Protein AF-A0A927PKA2-F1 (afdb_monomer)

Secondary structure (DSSP, 8-state):
--HHHHHHHHHHHHHHTT-------EEEEEEEEEPPPEEEE--TT-SSSSEEE--TTTHHHHTTTSPPPHHHHSTT-EEEEETTEEEEE---TT-PPEEEEEEEETTEEEEEETTEEEEEEEEETTEEEEEEEEEEEE-TT-SS-EEEEE---SS--HHHHHHTSTTSSGGG--TT-EEEEEEEEEEE-

Solvent-accessible surface area (backbone atoms only — not comparable to full-atom values): 10523 Å² total; per-residue (Å²): 127,68,75,65,57,56,53,54,54,54,55,54,51,58,63,62,72,64,68,68,84,77,75,41,53,71,18,30,51,74,53,72,49,70,52,78,71,47,39,27,34,19,55,91,90,47,95,59,24,41,41,80,52,89,50,89,91,47,53,80,63,53,58,73,70,57,77,81,53,72,58,74,75,26,54,69,20,32,38,33,47,55,90,57,25,38,35,43,31,45,78,40,101,88,55,78,64,48,75,36,46,38,53,77,58,96,54,26,34,28,36,46,55,97,92,38,82,34,51,41,29,41,44,54,78,66,35,35,35,38,42,45,34,38,38,38,36,28,54,57,91,57,93,58,72,51,70,45,77,51,83,36,61,90,83,78,47,72,53,59,52,20,50,73,42,97,50,46,35,34,70,64,36,46,66,65,21,38,41,36,37,36,43,36,39,39,34,28,69

Structure (mmCIF, N/CA/C/O backbone):
data_AF-A0A927PKA2-F1
#
_entry.id   AF-A0A927PKA2-F1
#
loop_
_atom_site.group_PDB
_atom_site.id
_atom_site.type_symbol
_atom_site.label_atom_id
_atom_site.label_alt_id
_atom_site.label_comp_id
_atom_site.label_asym_id
_atom_site.label_entity_id
_atom_site.label_seq_id
_atom_site.pdbx_PDB_ins_code
_atom_site.Cartn_x
_atom_site.Cartn_y
_atom_site.Cartn_z
_atom_site.occupancy
_atom_site.B_iso_or_equiv
_atom_site.auth_seq_id
_atom_site.auth_comp_id
_atom_site.auth_asym_id
_atom_site.auth_atom_id
_atom_site.pdbx_PDB_model_num
ATOM 1 N N . MET A 1 1 ? 58.539 -2.503 -36.057 1.00 49.09 1 MET A N 1
ATOM 2 C CA . MET A 1 1 ? 57.672 -1.826 -35.059 1.00 49.09 1 MET A CA 1
ATOM 3 C C . MET A 1 1 ? 56.269 -1.449 -35.567 1.00 49.09 1 MET A C 1
ATOM 5 O O . MET A 1 1 ? 55.493 -0.918 -34.784 1.00 49.09 1 MET A O 1
ATOM 9 N N . LEU A 1 2 ? 55.890 -1.742 -36.823 1.00 45.59 2 LEU A N 1
ATOM 10 C CA . LEU A 1 2 ? 54.547 -1.420 -37.347 1.00 45.59 2 LEU A CA 1
ATOM 11 C C . LEU A 1 2 ? 53.484 -2.490 -37.010 1.00 45.59 2 LEU A C 1
ATOM 13 O O . LEU A 1 2 ? 52.324 -2.166 -36.790 1.00 45.59 2 LEU A O 1
ATOM 17 N N . LYS A 1 3 ? 53.890 -3.762 -36.877 1.00 45.09 3 LYS A N 1
ATOM 18 C CA . LYS A 1 3 ? 52.981 -4.900 -36.630 1.00 45.09 3 LYS A CA 1
ATOM 19 C C . LYS A 1 3 ? 52.346 -4.915 -35.229 1.00 45.09 3 LYS A C 1
ATOM 21 O O . LYS A 1 3 ? 51.245 -5.417 -35.077 1.00 45.09 3 LYS A O 1
ATOM 26 N N . HIS A 1 4 ? 53.004 -4.343 -34.216 1.00 46.31 4 HIS A N 1
ATOM 27 C CA . HIS A 1 4 ? 52.466 -4.284 -32.845 1.00 46.31 4 HIS A CA 1
ATOM 28 C C . HIS A 1 4 ? 51.453 -3.144 -32.647 1.00 46.31 4 HIS A C 1
ATOM 30 O O . HIS A 1 4 ? 50.621 -3.216 -31.752 1.00 46.31 4 HIS A O 1
ATOM 36 N N . LYS A 1 5 ? 51.475 -2.111 -33.506 1.00 48.09 5 LYS A N 1
ATOM 37 C CA . LYS A 1 5 ? 50.526 -0.988 -33.430 1.00 48.09 5 LYS A CA 1
ATOM 38 C C . LYS A 1 5 ? 49.137 -1.354 -33.965 1.00 48.09 5 LYS A C 1
ATOM 40 O O . LYS A 1 5 ? 48.143 -0.861 -33.450 1.00 48.09 5 LYS A O 1
ATOM 45 N N . ILE A 1 6 ? 49.071 -2.260 -34.944 1.00 55.94 6 ILE A N 1
ATOM 46 C CA . ILE A 1 6 ? 47.806 -2.756 -35.512 1.00 55.94 6 ILE A CA 1
ATOM 47 C C . ILE A 1 6 ? 47.067 -3.653 -34.505 1.00 55.94 6 ILE A C 1
ATOM 49 O O . ILE A 1 6 ? 45.846 -3.596 -34.413 1.00 55.94 6 ILE A O 1
ATOM 53 N N . PHE A 1 7 ? 47.803 -4.423 -33.695 1.00 50.09 7 PHE A N 1
ATOM 54 C CA . PHE A 1 7 ? 47.210 -5.328 -32.705 1.00 50.09 7 PHE A CA 1
ATOM 55 C C . PHE A 1 7 ? 46.538 -4.577 -31.543 1.00 50.09 7 PHE A C 1
ATOM 57 O O . PHE A 1 7 ? 45.455 -4.953 -31.109 1.00 50.09 7 PHE A O 1
ATOM 64 N N . ILE A 1 8 ? 47.134 -3.467 -31.090 1.00 55.66 8 ILE A N 1
ATOM 65 C CA . ILE A 1 8 ? 46.552 -2.615 -30.038 1.00 55.66 8 ILE A CA 1
ATOM 66 C C . ILE A 1 8 ? 45.288 -1.907 -30.546 1.00 55.66 8 ILE A C 1
ATOM 68 O O . ILE A 1 8 ? 44.310 -1.801 -29.814 1.00 55.66 8 ILE A O 1
ATOM 72 N N . PHE A 1 9 ? 45.268 -1.481 -31.813 1.00 52.50 9 PHE A N 1
ATOM 73 C CA . PHE A 1 9 ? 44.095 -0.828 -32.397 1.00 52.50 9 PHE A CA 1
ATOM 74 C C . PHE A 1 9 ? 42.893 -1.781 -32.508 1.00 52.50 9 PHE A C 1
ATOM 76 O O . PHE A 1 9 ? 41.766 -1.380 -32.236 1.00 52.50 9 PHE A O 1
ATOM 83 N N . PHE A 1 10 ? 43.134 -3.059 -32.824 1.00 52.72 10 PHE A N 1
ATOM 84 C CA . PHE A 1 10 ? 42.078 -4.076 -32.876 1.00 52.72 10 PHE A CA 1
ATOM 85 C C . PHE A 1 10 ? 41.539 -4.433 -31.480 1.00 52.72 10 PHE A C 1
ATOM 87 O O . PHE A 1 10 ? 40.341 -4.637 -31.320 1.00 52.72 10 PHE A O 1
ATOM 94 N N . PHE A 1 11 ? 42.395 -4.439 -30.451 1.00 53.19 11 PHE A N 1
ATOM 95 C CA . PHE A 1 11 ? 41.980 -4.726 -29.072 1.00 53.19 11 PHE A CA 1
ATOM 96 C C . PHE A 1 11 ? 41.142 -3.591 -28.455 1.00 53.19 11 PHE A C 1
ATOM 98 O O . PHE A 1 11 ? 40.199 -3.850 -27.714 1.00 53.19 11 PHE A O 1
ATOM 105 N N . VAL A 1 12 ? 41.435 -2.332 -28.808 1.00 54.56 12 VAL A N 1
ATOM 106 C CA . VAL A 1 12 ? 40.638 -1.165 -28.382 1.00 54.56 12 VAL A CA 1
ATOM 107 C C . VAL A 1 12 ? 39.290 -1.103 -29.113 1.00 54.56 12 VAL A C 1
ATOM 109 O O . VAL A 1 12 ? 38.289 -0.738 -28.505 1.00 54.56 12 VAL A O 1
ATOM 112 N N . LEU A 1 13 ? 39.231 -1.519 -30.384 1.00 49.88 13 LEU A N 1
ATOM 113 C CA . LEU 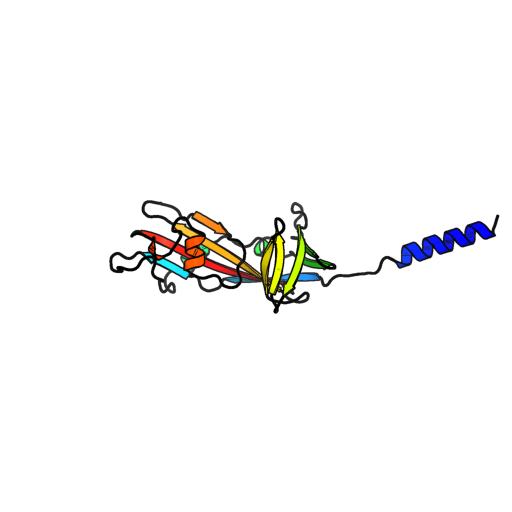A 1 13 ? 37.973 -1.597 -31.137 1.00 49.88 13 LEU A CA 1
ATOM 114 C C . LEU A 1 13 ? 37.020 -2.660 -30.576 1.00 49.88 13 LEU A C 1
ATOM 116 O O . LEU A 1 13 ? 35.834 -2.380 -30.447 1.00 49.88 13 LEU A O 1
ATOM 120 N N . VAL A 1 14 ? 37.534 -3.826 -30.166 1.00 53.09 14 VAL A N 1
ATOM 121 C CA . VAL A 1 14 ? 36.716 -4.888 -29.548 1.00 53.09 14 VAL A CA 1
ATOM 122 C C . VAL A 1 14 ? 36.185 -4.474 -28.166 1.00 53.09 14 VAL A C 1
ATOM 124 O O . VAL A 1 14 ? 35.052 -4.813 -27.832 1.00 53.09 14 VAL A O 1
ATOM 127 N N . LEU A 1 15 ? 36.949 -3.688 -27.393 1.00 46.62 15 LEU A N 1
ATOM 128 C CA . LEU A 1 15 ? 36.507 -3.143 -26.099 1.00 46.62 15 LEU A CA 1
ATOM 129 C C . LEU A 1 15 ? 35.426 -2.053 -26.228 1.00 46.62 15 LEU A C 1
ATOM 131 O O . LEU A 1 15 ? 34.643 -1.879 -25.300 1.00 46.62 15 LEU A O 1
ATOM 135 N N . LEU A 1 16 ? 35.349 -1.345 -27.361 1.00 45.00 16 LEU A N 1
ATOM 136 C CA . LEU A 1 16 ? 34.321 -0.322 -27.612 1.00 45.00 16 LEU A CA 1
ATOM 137 C C . LEU A 1 16 ? 33.031 -0.891 -28.222 1.00 45.00 16 LEU A C 1
ATOM 139 O O . LEU A 1 16 ? 31.977 -0.282 -28.087 1.00 45.00 16 LEU A O 1
ATOM 143 N N . SER A 1 17 ? 33.085 -2.067 -28.852 1.00 38.81 17 SER A N 1
ATOM 144 C CA . SER A 1 17 ? 31.902 -2.770 -29.376 1.00 38.81 17 SER A CA 1
ATOM 145 C C . SER A 1 17 ? 31.183 -3.653 -28.343 1.00 38.81 17 SER A C 1
ATOM 147 O O . SER A 1 17 ? 30.264 -4.379 -28.705 1.00 38.81 17 SER A O 1
ATOM 149 N N . SER A 1 18 ? 31.587 -3.595 -27.068 1.00 36.59 18 SER A N 1
ATOM 150 C CA . SER A 1 18 ? 30.908 -4.258 -25.942 1.00 36.59 18 SER A CA 1
ATOM 151 C C . SER A 1 18 ? 30.149 -3.277 -25.032 1.00 36.59 18 SER A C 1
ATOM 153 O O . SER A 1 18 ? 29.685 -3.678 -23.967 1.00 36.59 18 SER A O 1
ATOM 155 N N . CYS A 1 19 ? 29.976 -2.014 -25.438 1.00 43.16 19 CYS A N 1
ATOM 156 C CA . CYS A 1 19 ? 28.823 -1.239 -24.978 1.00 43.16 19 CYS A CA 1
ATOM 157 C C . CYS A 1 19 ? 27.613 -1.714 -25.786 1.00 43.16 19 CYS A C 1
ATOM 159 O O . CYS A 1 19 ? 27.215 -1.073 -26.756 1.00 43.16 19 CYS A O 1
ATOM 161 N N . GLY A 1 20 ? 27.097 -2.895 -25.446 1.00 35.16 20 GLY A N 1
ATOM 162 C CA . GLY A 1 20 ? 25.723 -3.214 -25.795 1.00 35.16 20 GLY A CA 1
ATOM 163 C C . GLY A 1 20 ? 24.845 -2.213 -25.059 1.00 35.16 20 GLY A C 1
ATOM 164 O O . GLY A 1 20 ? 24.930 -2.122 -23.835 1.00 35.16 20 GLY A O 1
ATOM 165 N N . ASP A 1 21 ? 24.070 -1.432 -25.807 1.00 40.72 21 ASP A N 1
ATOM 166 C CA . ASP A 1 21 ? 22.867 -0.776 -25.299 1.00 40.72 21 ASP A CA 1
ATOM 167 C C . ASP A 1 21 ? 21.910 -1.882 -24.845 1.00 40.72 21 ASP A C 1
ATOM 169 O O . ASP A 1 21 ? 20.969 -2.253 -25.544 1.00 40.72 21 ASP A O 1
ATOM 173 N N . ASP A 1 22 ? 22.158 -2.437 -23.664 1.00 43.31 22 ASP A N 1
ATOM 174 C CA . ASP A 1 22 ? 21.109 -3.076 -22.888 1.00 43.31 22 ASP A CA 1
ATOM 175 C C . ASP A 1 22 ? 20.312 -1.931 -22.250 1.00 43.31 22 ASP A C 1
ATOM 177 O O . ASP A 1 22 ? 20.372 -1.687 -21.042 1.00 43.31 22 ASP A O 1
ATOM 181 N N . GLU A 1 23 ? 19.609 -1.157 -23.088 1.00 51.72 23 GLU A N 1
ATOM 182 C CA . GLU A 1 23 ? 18.532 -0.280 -22.635 1.00 51.72 23 GLU A CA 1
ATOM 183 C C . GLU A 1 23 ? 17.451 -1.198 -22.055 1.00 51.72 23 GLU A C 1
ATOM 185 O O . GLU A 1 23 ? 16.525 -1.621 -22.744 1.00 51.72 23 GLU A O 1
ATOM 190 N N . GLY A 1 24 ? 17.618 -1.591 -20.790 1.00 59.41 24 GLY A N 1
ATOM 191 C CA . GLY A 1 24 ? 16.582 -2.295 -20.050 1.00 59.41 24 GLY A CA 1
ATOM 192 C C . GLY A 1 24 ? 15.294 -1.484 -20.130 1.00 59.41 24 GLY A C 1
ATOM 193 O O . GLY A 1 24 ? 15.343 -0.257 -20.029 1.00 59.41 24 GLY A O 1
ATOM 194 N N . ASP A 1 25 ? 14.159 -2.157 -20.328 1.00 75.75 25 ASP A N 1
ATOM 195 C CA . ASP A 1 25 ? 12.856 -1.505 -20.472 1.00 75.75 25 ASP A CA 1
ATOM 196 C C . ASP A 1 25 ? 12.657 -0.484 -19.328 1.00 75.75 25 ASP A 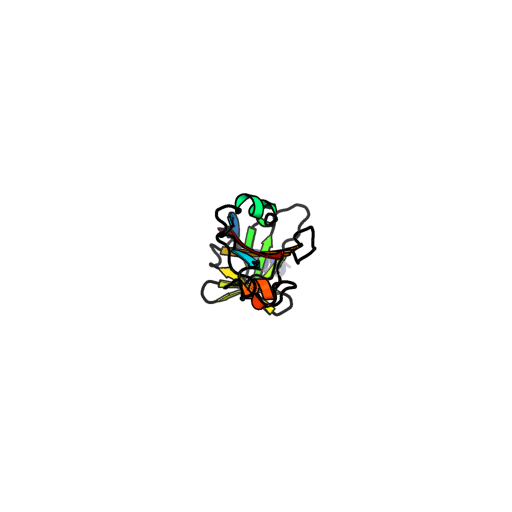C 1
ATOM 198 O O . ASP A 1 25 ? 12.598 -0.846 -18.147 1.00 75.75 25 ASP A O 1
ATOM 202 N N . ILE A 1 26 ? 12.628 0.813 -19.676 1.00 90.81 26 ILE A N 1
ATOM 203 C CA . ILE A 1 26 ? 12.425 1.916 -18.727 1.00 90.81 26 ILE A CA 1
ATOM 204 C C . ILE A 1 26 ? 10.941 2.260 -18.705 1.00 90.81 26 ILE A C 1
ATOM 206 O O . ILE A 1 26 ? 10.430 2.901 -19.628 1.00 90.81 26 ILE A O 1
ATOM 210 N N . ILE A 1 27 ? 10.272 1.914 -17.612 1.00 94.06 27 ILE A N 1
ATOM 211 C CA . ILE A 1 27 ? 8.882 2.300 -17.361 1.00 94.06 27 ILE A CA 1
ATOM 212 C C . ILE A 1 27 ? 8.839 3.522 -16.444 1.00 94.06 27 ILE A C 1
ATOM 214 O O . ILE A 1 27 ? 9.682 3.698 -15.558 1.00 94.06 27 ILE A O 1
ATOM 218 N N . ARG A 1 28 ? 7.865 4.405 -16.656 1.00 93.81 28 ARG A N 1
ATOM 219 C CA . ARG A 1 28 ? 7.745 5.679 -15.934 1.00 93.81 28 ARG A CA 1
ATOM 220 C C . ARG A 1 28 ? 6.466 5.717 -15.128 1.00 93.81 28 ARG A C 1
ATOM 222 O O . ARG A 1 28 ? 5.449 5.152 -15.531 1.00 93.81 28 ARG A O 1
ATOM 229 N N . TYR A 1 29 ? 6.509 6.417 -13.999 1.00 93.81 29 TYR A N 1
ATOM 230 C CA . TYR A 1 29 ? 5.309 6.690 -13.226 1.00 93.81 29 TYR A CA 1
ATOM 231 C C . TYR A 1 29 ? 4.241 7.336 -14.118 1.00 93.81 29 TYR A C 1
ATOM 233 O O . TYR A 1 29 ? 4.494 8.323 -14.808 1.00 93.81 29 TYR A O 1
ATOM 241 N N . SER A 1 30 ? 3.035 6.770 -14.103 1.00 93.88 30 SER A N 1
ATOM 242 C CA . SER A 1 30 ? 1.913 7.272 -14.892 1.00 93.88 30 SER A CA 1
ATOM 243 C C . SER A 1 30 ? 0.811 7.850 -14.018 1.00 93.88 30 SER A C 1
ATOM 245 O O . SER A 1 30 ? 0.291 8.917 -14.337 1.00 93.88 30 SER A O 1
ATOM 247 N N . ALA A 1 31 ? 0.374 7.121 -12.993 1.00 93.12 31 ALA A N 1
ATOM 248 C CA . ALA A 1 31 ? -0.737 7.527 -12.140 1.00 93.12 31 ALA A CA 1
ATOM 249 C C . ALA A 1 31 ? -0.785 6.685 -10.866 1.00 93.12 31 ALA A C 1
ATOM 251 O O . ALA A 1 31 ? -0.302 5.553 -10.843 1.00 93.12 31 ALA A O 1
ATOM 252 N N . SER A 1 32 ? -1.456 7.209 -9.844 1.00 92.38 32 SER A N 1
ATOM 253 C CA . SER A 1 32 ? -1.810 6.460 -8.644 1.00 92.38 32 SER A CA 1
ATOM 254 C C . SER A 1 32 ? -3.317 6.460 -8.432 1.00 92.38 32 SER A C 1
ATOM 256 O O . SER A 1 32 ? -4.009 7.440 -8.713 1.00 92.38 32 SER A O 1
ATOM 258 N N . THR A 1 33 ? -3.827 5.348 -7.919 1.00 90.69 33 THR A N 1
ATOM 259 C CA . THR A 1 33 ? -5.215 5.212 -7.472 1.00 90.69 33 THR A CA 1
ATOM 260 C C . THR A 1 33 ? -5.233 4.637 -6.065 1.00 90.69 33 THR A C 1
ATOM 262 O O . THR A 1 33 ? -4.361 3.856 -5.693 1.00 90.69 33 THR A O 1
ATOM 265 N N . ILE A 1 34 ? -6.212 5.042 -5.262 1.00 88.50 34 ILE A N 1
ATOM 266 C CA . ILE A 1 34 ? -6.426 4.485 -3.925 1.00 88.50 34 ILE A CA 1
ATOM 267 C C . ILE A 1 34 ? -7.665 3.600 -4.019 1.00 88.50 34 ILE A C 1
ATOM 269 O O . ILE A 1 34 ? -8.728 4.081 -4.428 1.00 88.50 34 ILE A O 1
ATOM 273 N N . GLU A 1 35 ? -7.508 2.319 -3.687 1.00 88.50 35 GLU A N 1
ATOM 274 C CA . GLU A 1 35 ? -8.630 1.387 -3.540 1.00 88.50 35 GLU A CA 1
ATOM 275 C C . GLU A 1 35 ? -9.599 1.898 -2.458 1.00 88.50 35 GLU A C 1
ATOM 277 O O . GLU A 1 35 ? -9.197 2.705 -1.614 1.00 88.50 35 GLU A O 1
ATOM 282 N N . PRO A 1 36 ? -10.876 1.468 -2.456 1.00 87.19 36 PRO A N 1
ATOM 283 C CA . PRO A 1 36 ? -11.777 1.765 -1.349 1.00 87.19 36 PRO A CA 1
ATOM 284 C C . PRO A 1 36 ? -11.106 1.457 -0.011 1.00 87.19 36 PRO A C 1
ATOM 286 O O . PRO A 1 36 ? -10.368 0.474 0.117 1.00 87.19 36 PRO A O 1
ATOM 289 N N . PHE A 1 37 ? -11.325 2.336 0.958 1.00 88.38 37 PHE A N 1
ATOM 290 C CA . PHE A 1 37 ? -10.772 2.125 2.277 1.00 88.38 37 PHE A CA 1
ATOM 291 C C . PHE A 1 37 ? -11.495 0.925 2.909 1.00 88.38 37 PHE A C 1
ATOM 293 O O . PHE A 1 37 ? -12.489 0.384 2.408 1.00 88.38 37 PHE A O 1
ATOM 300 N N . LYS A 1 38 ? -10.925 0.435 3.999 1.00 91.19 38 LYS A N 1
ATOM 301 C CA . LYS A 1 38 ? -11.559 -0.563 4.843 1.00 91.19 38 LYS A CA 1
ATOM 302 C C . LYS A 1 38 ? -11.442 -0.086 6.268 1.00 91.19 38 LYS A C 1
ATOM 304 O O . LYS A 1 38 ? -10.334 0.095 6.775 1.00 91.19 38 LYS A O 1
ATOM 309 N N . VAL A 1 39 ? -12.588 0.159 6.890 1.00 91.81 39 VAL A N 1
ATOM 310 C CA . VAL A 1 39 ? -12.687 0.702 8.242 1.00 91.81 39 VAL A CA 1
ATOM 311 C C . VAL A 1 39 ? -13.276 -0.362 9.144 1.00 91.81 39 VAL A C 1
ATOM 313 O O . VAL A 1 39 ? -14.370 -0.841 8.882 1.00 91.81 39 VAL A O 1
ATOM 316 N N . TYR A 1 40 ? -12.579 -0.687 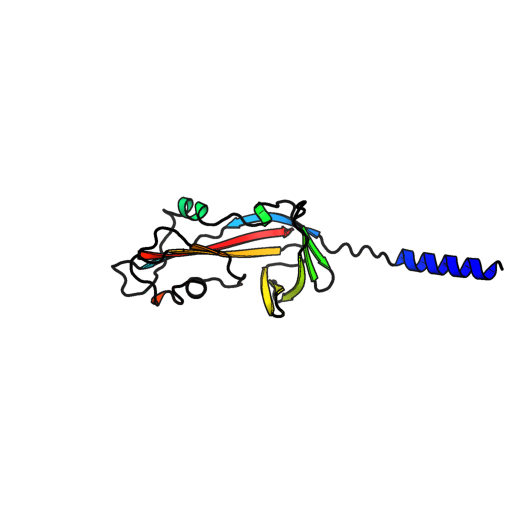10.224 1.00 92.88 40 TYR A N 1
ATOM 317 C CA . TYR A 1 40 ? -13.068 -1.553 11.285 1.00 92.88 40 TYR A CA 1
ATOM 318 C C . TYR A 1 40 ? -13.166 -0.747 12.571 1.00 92.88 40 TYR A C 1
ATOM 320 O O . TYR A 1 40 ? -12.233 -0.029 12.943 1.00 92.88 40 TYR A O 1
ATOM 328 N N . VAL A 1 41 ? -14.291 -0.876 13.263 1.00 92.00 41 VAL A N 1
ATOM 329 C CA . VAL A 1 41 ? -14.482 -0.305 14.599 1.00 92.00 41 VAL A CA 1
ATOM 330 C C . VAL A 1 41 ? -15.088 -1.351 15.511 1.00 92.00 41 VAL A C 1
ATOM 332 O O . VAL A 1 41 ? -15.794 -2.253 15.058 1.00 92.00 41 VAL A O 1
ATOM 335 N N . LYS A 1 42 ? -14.878 -1.196 16.813 1.00 87.00 42 LYS A N 1
ATOM 336 C CA . LYS A 1 42 ? -15.677 -1.911 17.801 1.00 87.00 42 LYS A CA 1
ATOM 337 C C . LYS A 1 42 ? -16.829 -1.016 18.258 1.00 87.00 42 LYS A C 1
ATOM 339 O O . LYS A 1 42 ? -16.603 -0.020 18.943 1.00 87.00 42 LYS A O 1
ATOM 344 N N . SER A 1 43 ? -18.054 -1.386 17.882 1.00 71.38 43 SER A N 1
ATOM 345 C CA . SER A 1 43 ? -19.286 -0.789 18.422 1.00 71.38 43 SER A CA 1
ATOM 346 C C . SER A 1 43 ? -19.656 -1.422 19.771 1.00 71.38 43 SER A C 1
ATOM 348 O O . SER A 1 43 ? -19.292 -2.575 20.040 1.00 71.38 43 SER A O 1
ATOM 350 N N . THR A 1 44 ? -20.404 -0.686 20.595 1.00 69.69 44 THR A N 1
ATOM 351 C CA . THR A 1 44 ? -21.042 -1.177 21.829 1.00 69.69 44 THR A CA 1
ATOM 352 C C . THR A 1 44 ? -21.974 -2.357 21.570 1.00 69.69 44 THR A C 1
ATOM 354 O O . THR A 1 44 ? -22.089 -3.243 22.409 1.00 69.69 44 THR A O 1
ATOM 357 N N . ASP A 1 45 ? -22.584 -2.401 20.384 1.00 69.00 45 ASP A N 1
ATOM 358 C CA . ASP A 1 45 ? -23.695 -3.313 20.083 1.00 69.00 45 ASP A CA 1
ATOM 359 C C . ASP A 1 45 ? -23.241 -4.629 19.424 1.00 69.00 45 ASP A C 1
ATOM 361 O O . ASP A 1 45 ? -24.053 -5.507 19.140 1.00 69.00 45 ASP A O 1
ATOM 365 N N . SER A 1 46 ? -21.941 -4.773 19.153 1.00 65.19 46 SER A N 1
ATOM 366 C CA . SER A 1 46 ? -21.361 -5.984 18.567 1.00 65.19 46 SER A CA 1
ATOM 367 C C . SER A 1 46 ? -20.707 -6.826 19.654 1.00 65.19 46 SER A C 1
ATOM 369 O O . SER A 1 46 ? -19.807 -6.342 20.325 1.00 65.19 46 SER A O 1
ATOM 371 N N . GLU A 1 47 ? -21.067 -8.097 19.813 1.00 69.12 47 GLU A N 1
ATOM 372 C CA . GLU A 1 47 ? -20.291 -9.019 20.666 1.00 69.12 47 GLU A CA 1
ATOM 373 C C . GLU A 1 47 ? -18.980 -9.472 19.997 1.00 69.12 47 GLU A C 1
ATOM 375 O O . GLU A 1 47 ? -18.064 -9.960 20.656 1.00 69.12 47 GLU A O 1
ATOM 380 N N . GLN A 1 48 ? -18.871 -9.280 18.682 1.00 70.94 48 GLN A N 1
ATOM 381 C CA . GLN A 1 48 ? -17.671 -9.547 17.893 1.00 70.94 48 GLN A CA 1
ATOM 382 C C . GLN A 1 48 ? -16.721 -8.341 17.973 1.00 70.94 48 GLN A C 1
ATOM 384 O O . GLN A 1 48 ? -17.177 -7.234 18.269 1.00 70.94 48 GLN A O 1
ATOM 389 N N . GLY A 1 49 ? -15.418 -8.558 17.745 1.00 83.19 49 GLY A N 1
ATOM 390 C CA . GLY A 1 49 ? -14.375 -7.521 17.780 1.00 83.19 49 GLY A CA 1
ATOM 391 C C . GLY A 1 49 ? -14.552 -6.412 16.732 1.00 83.19 49 GLY A C 1
ATOM 392 O O . GLY A 1 49 ? -15.633 -5.862 16.561 1.00 83.19 49 GLY A O 1
ATOM 393 N N . GLY A 1 50 ? -13.490 -6.030 16.030 1.00 89.19 50 GLY A N 1
ATOM 394 C CA . GLY A 1 50 ? -13.573 -5.047 14.952 1.00 89.19 50 GLY A CA 1
ATOM 395 C C . GLY A 1 50 ? -14.518 -5.5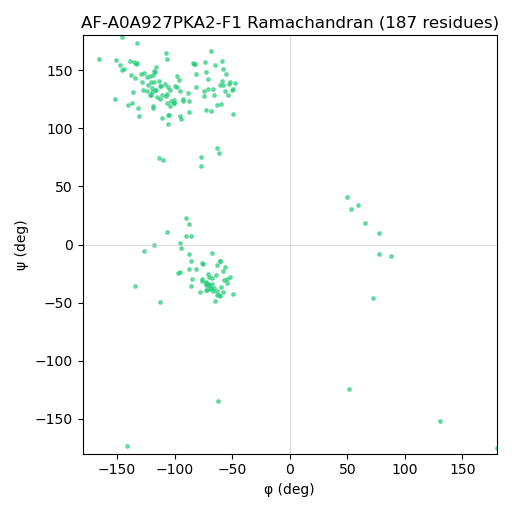06 13.840 1.00 89.19 50 GLY A C 1
ATOM 396 O O . GLY A 1 50 ? -14.280 -6.541 13.221 1.00 89.19 50 GLY A O 1
ATOM 397 N N . VAL A 1 51 ? -15.563 -4.724 13.564 1.00 90.31 51 VAL A N 1
ATOM 398 C CA . VAL A 1 51 ? -16.530 -4.969 12.482 1.00 90.31 51 VAL A CA 1
ATOM 399 C C . VAL A 1 51 ? -16.316 -3.947 11.372 1.00 90.31 51 VAL A C 1
ATOM 401 O O . VAL A 1 51 ? -16.100 -2.766 11.652 1.00 90.31 51 VAL A O 1
ATOM 404 N N . GLU A 1 52 ? -16.372 -4.403 10.119 1.00 91.31 52 GLU A N 1
ATOM 405 C CA . GLU A 1 52 ? -16.246 -3.537 8.945 1.00 91.31 52 GLU A CA 1
ATOM 406 C C . GLU A 1 52 ? -17.432 -2.564 8.853 1.00 91.31 52 GLU A C 1
ATOM 408 O O . GLU A 1 52 ? -18.592 -2.975 8.908 1.00 91.31 52 GLU A O 1
ATOM 413 N N . LEU A 1 53 ? -17.145 -1.272 8.706 1.00 87.75 53 LEU A N 1
ATOM 414 C CA . LEU A 1 53 ? -18.140 -0.229 8.474 1.00 87.75 53 LEU A CA 1
ATOM 415 C C . LEU A 1 53 ? -18.268 0.086 6.985 1.00 87.75 53 LEU A C 1
ATOM 417 O O . LEU A 1 53 ? -17.266 0.213 6.282 1.00 87.75 53 LEU A O 1
ATOM 421 N N . ASP A 1 54 ? -19.500 0.337 6.535 1.00 81.12 54 ASP A N 1
ATOM 422 C CA . ASP A 1 54 ? -19.731 1.020 5.262 1.00 81.12 54 ASP A CA 1
ATOM 423 C C . ASP A 1 54 ? -19.265 2.480 5.380 1.00 81.12 54 ASP A C 1
ATOM 425 O O . ASP A 1 54 ? -19.769 3.292 6.159 1.00 81.12 54 ASP A O 1
ATOM 429 N N . GLU A 1 55 ? -18.240 2.794 4.605 1.00 68.69 55 GLU A N 1
ATOM 430 C CA . GLU A 1 55 ? -17.437 4.005 4.704 1.00 68.69 55 GLU A CA 1
ATOM 431 C C . GLU A 1 55 ? -17.877 5.138 3.776 1.00 68.69 55 GLU A C 1
ATOM 433 O O . GLU A 1 55 ? -17.250 6.205 3.775 1.00 68.69 55 GLU A O 1
ATOM 438 N N . SER A 1 56 ? -18.948 4.933 3.002 1.00 68.88 56 SER A N 1
ATOM 439 C CA . SER A 1 56 ? -19.435 5.880 1.987 1.00 68.88 56 SER A CA 1
ATOM 440 C C . SER A 1 56 ? -19.634 7.310 2.518 1.00 68.88 56 SER A C 1
ATOM 442 O O . SER A 1 56 ? -19.457 8.285 1.786 1.00 68.88 56 SER A O 1
ATOM 444 N N . SER A 1 57 ? -19.922 7.460 3.813 1.00 63.06 57 SER A N 1
ATOM 445 C CA . SER A 1 57 ? -20.123 8.753 4.478 1.00 63.06 57 SER A CA 1
ATOM 446 C C . SER A 1 57 ? -18.842 9.440 4.992 1.00 63.06 57 SER A C 1
ATOM 448 O O . SER A 1 57 ? -18.876 10.633 5.309 1.00 63.06 57 SER A O 1
ATOM 450 N N . ILE A 1 58 ? -17.702 8.740 5.067 1.00 69.12 58 ILE A N 1
ATOM 451 C CA . ILE A 1 58 ? -16.472 9.228 5.730 1.00 69.12 58 ILE A CA 1
ATOM 452 C C . ILE A 1 58 ? -15.209 9.187 4.855 1.00 69.12 58 ILE A C 1
ATOM 454 O O . ILE A 1 58 ? -14.180 9.747 5.249 1.00 69.12 58 ILE A O 1
ATOM 458 N N . THR A 1 59 ? -15.285 8.634 3.640 1.00 69.75 59 THR A N 1
ATOM 459 C CA . THR A 1 59 ? -14.150 8.468 2.710 1.00 69.75 59 THR A CA 1
ATOM 460 C C . THR A 1 59 ? -13.314 9.741 2.511 1.00 69.75 59 THR A C 1
ATOM 462 O O . THR A 1 59 ? -12.084 9.693 2.520 1.00 69.75 59 THR A O 1
ATOM 465 N N . SER A 1 60 ? -13.949 10.911 2.364 1.00 70.50 60 SER A N 1
ATOM 466 C CA . SER A 1 60 ? -13.240 12.180 2.114 1.00 70.50 60 SER A CA 1
ATOM 467 C C . SER A 1 60 ? -12.397 12.656 3.303 1.00 70.50 60 SER A C 1
ATOM 469 O O . SER A 1 60 ? -11.381 13.327 3.110 1.00 70.50 60 SER A O 1
ATOM 471 N N . ARG A 1 61 ? -12.790 12.302 4.534 1.00 74.12 61 ARG A N 1
ATOM 472 C CA . ARG A 1 61 ? -12.021 12.593 5.753 1.00 74.12 61 ARG A CA 1
ATOM 473 C C . ARG A 1 61 ? -10.863 11.616 5.901 1.00 74.12 61 ARG A C 1
ATOM 475 O O . ARG A 1 61 ? -9.7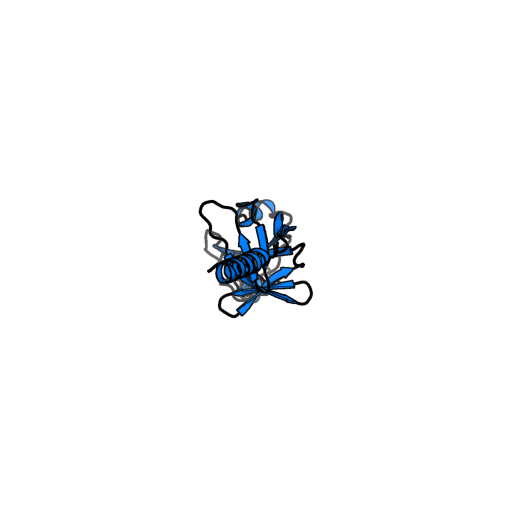61 12.047 6.224 1.00 74.12 61 ARG A O 1
ATOM 482 N N . ILE A 1 62 ? -11.098 10.341 5.597 1.00 74.25 62 ILE A N 1
ATOM 483 C CA . ILE A 1 62 ? -10.084 9.285 5.682 1.00 74.25 62 ILE A CA 1
ATOM 484 C C . ILE A 1 62 ? -8.932 9.538 4.703 1.00 74.25 62 ILE A C 1
ATOM 486 O O . ILE A 1 62 ? -7.770 9.408 5.083 1.00 74.25 62 ILE A O 1
ATOM 490 N N . ARG A 1 63 ? -9.226 9.999 3.478 1.00 74.69 63 ARG A N 1
ATOM 491 C CA . ARG A 1 63 ? -8.193 10.350 2.484 1.00 74.69 63 ARG A CA 1
ATOM 492 C C . ARG A 1 63 ? -7.156 11.352 2.994 1.00 74.69 63 ARG A C 1
ATOM 494 O O . ARG A 1 63 ? -6.020 11.299 2.553 1.00 74.69 63 ARG A O 1
ATOM 501 N N . LYS A 1 64 ? -7.524 12.240 3.924 1.00 77.62 64 LYS A N 1
ATOM 502 C CA . LYS A 1 64 ? -6.601 13.231 4.505 1.00 77.62 64 LYS A CA 1
ATOM 503 C C . LYS A 1 64 ? -5.638 12.635 5.534 1.00 77.62 64 LYS A C 1
ATOM 505 O O . LYS A 1 64 ? -4.684 13.301 5.916 1.00 77.62 64 LYS A O 1
ATOM 510 N N . ILE A 1 65 ? -5.924 11.428 6.022 1.00 78.00 65 ILE A N 1
ATOM 511 C CA . ILE A 1 65 ? -5.134 10.746 7.050 1.00 78.00 65 ILE A CA 1
ATOM 512 C C . ILE A 1 65 ? -3.982 9.975 6.400 1.00 78.00 65 ILE A C 1
ATOM 514 O O . ILE A 1 65 ? -2.900 9.908 6.969 1.00 78.00 65 ILE A O 1
ATOM 518 N N . ILE A 1 66 ? -4.182 9.405 5.209 1.00 77.25 66 ILE A N 1
ATOM 519 C CA . ILE A 1 66 ? -3.148 8.610 4.542 1.00 77.25 66 ILE A CA 1
ATOM 520 C C . ILE A 1 66 ? -2.244 9.519 3.698 1.00 77.25 66 ILE A C 1
ATOM 522 O O . ILE A 1 66 ? -2.753 10.212 2.815 1.00 77.25 66 ILE A O 1
ATOM 526 N N . PRO A 1 67 ? -0.917 9.510 3.926 1.00 73.88 67 PRO A N 1
ATOM 527 C CA . PRO A 1 67 ? 0.012 10.338 3.169 1.00 73.88 67 PRO A CA 1
ATOM 528 C C . PRO A 1 67 ? 0.045 9.936 1.692 1.00 73.88 67 PRO A C 1
ATOM 530 O O . PRO A 1 67 ? -0.249 8.790 1.338 1.00 73.88 67 PRO A O 1
ATOM 533 N N . GLU A 1 68 ? 0.417 10.889 0.842 1.00 72.75 68 GLU A N 1
ATOM 534 C CA . GLU A 1 68 ? 0.758 10.645 -0.563 1.00 72.75 68 GLU A CA 1
ATOM 535 C C . GLU A 1 68 ? 1.911 9.639 -0.683 1.00 72.75 68 GLU A C 1
ATOM 537 O O . GLU A 1 68 ? 2.751 9.526 0.219 1.00 72.75 68 GLU A O 1
ATOM 542 N N . SER A 1 69 ? 1.944 8.879 -1.780 1.00 73.69 69 SER A N 1
ATOM 543 C CA . SER A 1 69 ? 3.076 7.992 -2.037 1.00 73.69 69 SER A CA 1
ATOM 544 C C . SER A 1 69 ? 4.300 8.778 -2.477 1.00 73.69 69 SER A C 1
ATOM 546 O O . SER A 1 69 ? 4.220 9.859 -3.057 1.00 73.69 69 SER A O 1
ATOM 548 N N . THR A 1 70 ? 5.469 8.172 -2.280 1.00 73.06 70 THR A N 1
ATOM 549 C CA . THR A 1 70 ? 6.733 8.691 -2.811 1.00 73.06 70 THR A CA 1
ATOM 550 C C . THR A 1 70 ? 6.673 8.921 -4.328 1.00 73.06 70 THR A C 1
ATOM 552 O O . THR A 1 70 ? 7.274 9.870 -4.817 1.00 73.06 70 THR A O 1
ATOM 555 N N . TYR A 1 71 ? 5.916 8.106 -5.068 1.00 79.88 71 TYR A N 1
ATOM 556 C CA . TYR A 1 71 ? 5.790 8.202 -6.528 1.00 79.88 71 TYR A CA 1
ATOM 557 C C . TYR A 1 71 ? 4.894 9.355 -6.988 1.00 79.88 71 TYR A C 1
ATOM 559 O O . TYR A 1 71 ? 5.113 9.922 -8.052 1.00 79.88 71 TYR A O 1
ATOM 567 N N . GLU A 1 72 ? 3.905 9.734 -6.180 1.00 77.44 72 GLU A N 1
ATOM 568 C CA . GLU A 1 72 ? 3.109 10.940 -6.429 1.00 77.44 72 GLU A CA 1
ATOM 569 C C . GLU A 1 72 ? 3.905 12.209 -6.139 1.00 77.44 72 GLU A C 1
ATOM 571 O O . GLU A 1 72 ? 3.728 13.212 -6.826 1.00 77.44 72 GLU A O 1
ATOM 576 N N . TYR A 1 73 ? 4.811 12.157 -5.160 1.00 79.44 73 TYR A N 1
ATOM 577 C CA . TYR A 1 73 ? 5.699 13.274 -4.859 1.00 79.44 73 TYR A CA 1
ATOM 578 C C . TYR A 1 73 ? 6.787 13.442 -5.932 1.00 79.44 73 TYR A C 1
ATOM 580 O O . TYR A 1 73 ? 7.102 14.558 -6.346 1.00 79.44 73 TYR A O 1
ATOM 588 N N . TYR A 1 74 ? 7.330 12.327 -6.429 1.00 80.50 74 TYR A N 1
ATOM 589 C CA . TYR A 1 74 ? 8.340 12.294 -7.484 1.00 80.50 74 TYR A CA 1
ATOM 590 C C . TYR A 1 74 ? 7.758 11.723 -8.776 1.00 80.50 74 TYR A C 1
ATOM 592 O O . TYR A 1 74 ? 8.079 10.611 -9.192 1.00 80.50 74 TYR A O 1
ATOM 600 N N . VAL A 1 75 ? 6.915 12.508 -9.445 1.00 81.56 75 VAL A N 1
ATOM 601 C CA . VAL A 1 75 ? 6.186 12.077 -10.655 1.00 81.56 75 VAL A CA 1
ATOM 602 C C . VAL A 1 75 ? 7.078 11.659 -11.832 1.00 81.56 75 VAL A C 1
ATOM 604 O O . VAL A 1 75 ? 6.600 11.024 -12.764 1.00 81.56 75 VAL A O 1
ATOM 607 N N . ASN A 1 76 ? 8.371 11.985 -11.793 1.00 85.56 76 ASN A N 1
ATOM 608 C CA . ASN A 1 76 ? 9.352 11.561 -12.791 1.00 85.56 76 ASN A CA 1
ATOM 609 C C . ASN A 1 76 ? 10.030 10.228 -12.437 1.00 85.56 76 ASN A C 1
ATOM 611 O O . ASN A 1 76 ? 10.978 9.848 -13.118 1.00 85.56 76 ASN A O 1
ATOM 615 N N . THR A 1 77 ? 9.573 9.530 -11.389 1.00 91.38 77 THR A N 1
ATOM 616 C CA . THR A 1 77 ? 10.158 8.249 -10.979 1.00 91.38 77 THR A CA 1
ATOM 617 C C . THR A 1 77 ? 10.141 7.262 -12.143 1.00 91.38 77 THR A C 1
ATOM 619 O O . THR A 1 77 ? 9.103 7.048 -12.780 1.00 91.38 77 THR A O 1
ATOM 622 N N . THR A 1 78 ? 11.279 6.621 -12.383 1.00 93.62 78 THR A N 1
ATOM 623 C CA . THR A 1 78 ? 11.447 5.575 -13.389 1.00 93.62 78 THR A CA 1
ATOM 624 C C . THR A 1 78 ? 11.802 4.249 -12.739 1.00 93.62 78 THR A C 1
ATOM 626 O O . THR A 1 78 ? 12.412 4.205 -11.668 1.00 93.62 78 THR A O 1
ATOM 629 N N . ILE A 1 79 ? 11.439 3.160 -13.406 1.00 94.69 79 ILE A N 1
ATOM 630 C CA . ILE A 1 79 ? 11.855 1.812 -13.048 1.00 94.69 79 ILE A CA 1
ATOM 631 C C . ILE A 1 79 ? 12.539 1.194 -14.257 1.00 94.69 79 ILE A C 1
ATOM 633 O O . ILE A 1 79 ? 12.007 1.248 -15.363 1.00 94.69 79 ILE A O 1
ATOM 637 N N . THR A 1 80 ? 13.701 0.599 -14.024 1.00 94.81 80 THR A N 1
ATOM 638 C CA . THR A 1 80 ? 14.455 -0.144 -15.033 1.00 94.81 80 THR A CA 1
ATOM 639 C C . THR A 1 80 ? 14.696 -1.561 -14.536 1.00 94.81 80 THR A C 1
ATOM 641 O O . THR A 1 80 ? 15.061 -1.762 -13.372 1.00 94.81 80 THR A O 1
ATOM 644 N N . PHE A 1 81 ? 14.518 -2.535 -15.426 1.00 93.12 81 PHE A N 1
ATOM 645 C CA . PHE A 1 81 ? 14.877 -3.931 -15.187 1.00 93.12 81 PHE A CA 1
ATOM 646 C C . PHE A 1 81 ? 16.203 -4.232 -15.869 1.00 93.12 81 PHE A C 1
ATOM 648 O O . PHE A 1 81 ? 16.329 -4.067 -17.080 1.00 93.12 81 PHE A O 1
ATOM 655 N N . LEU A 1 82 ? 17.188 -4.663 -15.087 1.00 90.38 82 LEU A N 1
ATOM 656 C CA . LEU A 1 82 ? 18.502 -5.045 -15.590 1.00 90.38 82 LEU A CA 1
ATOM 657 C C . LEU A 1 82 ? 18.880 -6.400 -15.002 1.00 90.38 82 LEU A C 1
ATOM 659 O O . LEU A 1 82 ? 19.141 -6.505 -13.798 1.00 90.38 82 LEU A O 1
ATOM 663 N N . GLU A 1 83 ? 18.913 -7.417 -15.863 1.00 87.31 83 GLU A N 1
ATOM 664 C CA . GLU A 1 83 ? 19.091 -8.816 -15.463 1.00 87.31 83 GLU A CA 1
ATOM 665 C C . GLU A 1 83 ? 18.076 -9.189 -14.360 1.00 87.31 83 GLU A C 1
ATOM 667 O O . GLU A 1 83 ? 16.874 -8.973 -14.515 1.00 87.31 83 GLU A O 1
ATOM 672 N N . ASP A 1 84 ? 18.562 -9.677 -13.216 1.00 90.94 84 ASP A N 1
ATOM 673 C CA . ASP A 1 84 ? 17.762 -10.043 -12.046 1.00 90.94 84 ASP A CA 1
ATOM 674 C C . ASP A 1 84 ? 17.565 -8.876 -11.062 1.00 90.94 84 ASP A C 1
ATOM 676 O O . ASP A 1 84 ? 17.352 -9.096 -9.869 1.00 90.94 84 ASP A O 1
ATOM 680 N N . ASN A 1 85 ? 17.688 -7.620 -11.505 1.00 93.81 85 ASN A N 1
ATOM 681 C CA . ASN A 1 85 ? 17.553 -6.450 -10.637 1.00 93.81 85 ASN A CA 1
ATOM 682 C C . ASN A 1 85 ? 16.495 -5.464 -11.124 1.00 93.81 85 ASN A C 1
ATOM 684 O O . ASN A 1 85 ? 16.374 -5.177 -12.313 1.00 93.81 85 ASN A O 1
ATOM 688 N N . ILE A 1 86 ? 15.817 -4.861 -10.151 1.00 94.69 86 ILE A N 1
ATOM 689 C CA . ILE A 1 86 ? 15.015 -3.657 -10.320 1.00 94.69 86 ILE A CA 1
ATOM 690 C C . ILE A 1 86 ? 15.826 -2.450 -9.847 1.00 94.69 86 ILE A C 1
ATOM 692 O O . ILE A 1 86 ? 16.471 -2.495 -8.793 1.00 94.69 86 ILE A O 1
ATOM 696 N N . ILE A 1 87 ? 15.782 -1.371 -10.621 1.00 94.50 87 ILE A N 1
ATOM 697 C CA . ILE A 1 87 ? 16.337 -0.067 -10.264 1.00 94.50 87 ILE A CA 1
ATOM 698 C C . ILE A 1 87 ? 15.179 0.926 -10.237 1.00 94.50 87 ILE A C 1
ATOM 700 O O . ILE A 1 87 ? 14.539 1.142 -11.262 1.00 94.50 87 ILE A O 1
ATOM 704 N N . ILE A 1 88 ? 14.900 1.508 -9.072 1.00 93.12 88 ILE A N 1
ATOM 705 C CA . ILE A 1 88 ? 13.874 2.538 -8.886 1.00 93.12 88 ILE A CA 1
ATOM 706 C C . ILE A 1 88 ? 14.592 3.872 -8.718 1.00 93.12 88 ILE A C 1
ATOM 708 O O . ILE A 1 88 ? 15.257 4.097 -7.705 1.00 93.12 88 ILE A O 1
ATOM 712 N N . ASP A 1 89 ? 14.456 4.753 -9.701 1.00 92.94 89 ASP A N 1
ATOM 713 C CA . ASP A 1 89 ? 15.082 6.071 -9.695 1.00 92.94 89 ASP A CA 1
ATOM 714 C C . ASP A 1 89 ? 14.006 7.156 -9.544 1.00 92.94 89 ASP A C 1
ATOM 716 O O . ASP A 1 89 ? 13.245 7.388 -10.484 1.00 92.94 89 ASP A O 1
ATOM 720 N N . PRO A 1 90 ? 13.911 7.832 -8.385 1.00 87.69 90 PRO A N 1
ATOM 721 C CA . PRO A 1 90 ? 12.945 8.908 -8.173 1.00 87.69 90 PRO A CA 1
ATOM 722 C C . PRO A 1 90 ? 13.218 10.165 -9.019 1.00 87.69 90 PRO A C 1
ATOM 724 O O . PRO A 1 90 ? 12.396 11.080 -9.006 1.00 87.69 90 PRO A O 1
ATOM 727 N N . GLN A 1 91 ? 14.350 10.248 -9.733 1.00 83.00 91 GLN A N 1
ATOM 728 C CA . GLN A 1 91 ? 14.761 11.412 -10.532 1.00 83.00 91 GLN A CA 1
ATOM 729 C C . GLN A 1 91 ? 14.754 12.721 -9.718 1.00 83.00 91 GLN A C 1
ATOM 731 O O . GLN A 1 91 ? 14.492 13.811 -10.234 1.00 83.00 91 GLN A O 1
ATOM 736 N N . ALA A 1 92 ? 15.021 12.619 -8.414 1.00 80.75 92 ALA A N 1
ATOM 737 C CA . ALA A 1 92 ? 15.039 13.740 -7.488 1.00 80.75 92 ALA A CA 1
ATOM 738 C C . ALA A 1 92 ? 16.480 14.091 -7.121 1.00 80.75 92 ALA A C 1
ATOM 740 O O . ALA A 1 92 ? 17.267 13.213 -6.782 1.00 80.75 92 ALA A O 1
ATOM 741 N N . SER A 1 93 ? 16.817 15.384 -7.108 1.00 73.62 93 SER A N 1
ATOM 742 C CA . SER A 1 93 ? 18.199 15.866 -6.937 1.00 73.62 93 SER A CA 1
ATOM 743 C C . SER A 1 93 ? 18.916 15.381 -5.669 1.00 73.62 93 SER A C 1
ATOM 745 O O . SER A 1 93 ? 20.138 15.454 -5.607 1.00 73.62 93 SER A O 1
ATOM 747 N N . LEU A 1 94 ? 18.176 14.928 -4.653 1.00 76.56 94 LEU A N 1
ATOM 748 C CA . LEU A 1 94 ? 18.707 14.492 -3.359 1.00 76.56 94 LEU A CA 1
ATOM 749 C C . LEU A 1 94 ? 18.433 13.013 -3.039 1.00 76.56 94 LEU A C 1
ATOM 751 O O . LEU A 1 94 ? 18.829 12.557 -1.967 1.00 76.56 94 LEU A O 1
ATOM 755 N N . ALA A 1 95 ? 17.758 12.267 -3.918 1.00 79.75 95 ALA A N 1
ATOM 756 C CA . ALA A 1 95 ? 17.447 10.861 -3.684 1.00 79.75 95 ALA A CA 1
ATOM 757 C C . ALA A 1 95 ? 18.250 9.977 -4.641 1.00 79.75 95 ALA A C 1
ATOM 759 O O . ALA A 1 95 ? 18.260 10.200 -5.847 1.00 79.75 95 ALA A O 1
ATOM 760 N N . LEU A 1 96 ? 18.943 8.983 -4.086 1.00 85.94 96 LEU A N 1
ATOM 761 C CA . LEU A 1 96 ? 19.702 8.020 -4.877 1.00 85.94 96 LEU A CA 1
ATOM 762 C C . LEU A 1 96 ? 18.773 6.922 -5.413 1.00 85.94 96 LEU A C 1
ATOM 764 O O . LEU A 1 96 ? 17.843 6.532 -4.699 1.00 85.94 96 LEU A O 1
ATOM 768 N N . PRO A 1 97 ? 19.045 6.382 -6.613 1.00 88.56 97 PRO A N 1
ATOM 769 C CA . PRO A 1 97 ? 18.340 5.210 -7.112 1.00 88.56 97 PRO A CA 1
ATOM 770 C C . PRO A 1 97 ? 18.482 4.015 -6.160 1.00 88.56 97 PRO A C 1
ATOM 772 O O . PRO A 1 97 ? 19.575 3.724 -5.665 1.00 88.56 97 PRO A O 1
ATOM 775 N N . GLU A 1 98 ? 17.386 3.294 -5.926 1.00 91.31 98 GLU A N 1
ATOM 776 C CA . GLU A 1 98 ? 17.381 2.043 -5.163 1.00 91.31 98 GLU A CA 1
ATOM 777 C C . GLU A 1 98 ? 17.535 0.869 -6.132 1.00 91.31 98 GLU A C 1
ATOM 779 O O . GLU A 1 98 ? 16.721 0.698 -7.037 1.00 91.31 98 GLU A O 1
ATOM 784 N N . LYS A 1 99 ? 18.561 0.037 -5.927 1.00 93.56 99 LYS A N 1
ATOM 785 C CA . LYS A 1 99 ? 18.738 -1.230 -6.645 1.00 93.56 99 LYS A CA 1
ATOM 786 C C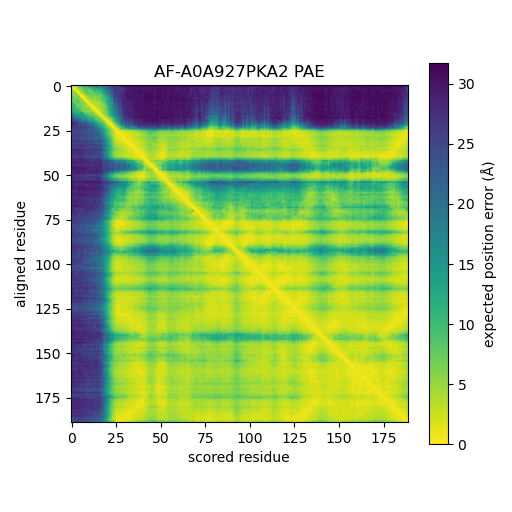 . LYS A 1 99 ? 18.413 -2.392 -5.715 1.00 93.56 99 LYS A C 1
ATOM 788 O O . LYS A 1 99 ? 18.960 -2.468 -4.616 1.00 93.56 99 LYS A O 1
ATOM 793 N N . SER A 1 100 ? 17.564 -3.308 -6.165 1.00 95.06 100 SER A N 1
ATOM 794 C CA . SER A 1 100 ? 17.241 -4.543 -5.443 1.00 95.06 100 SER A CA 1
ATOM 795 C C . SER A 1 100 ? 17.181 -5.727 -6.407 1.00 95.06 100 SER A C 1
ATOM 797 O O . SER A 1 100 ? 16.722 -5.550 -7.535 1.00 95.06 100 SER A O 1
ATOM 799 N N . PRO A 1 101 ? 17.573 -6.945 -5.993 1.00 96.75 101 PRO A N 1
ATOM 800 C CA . PRO A 1 101 ? 17.255 -8.141 -6.761 1.00 96.75 101 PRO A CA 1
ATOM 801 C C . PRO A 1 101 ? 15.737 -8.287 -6.911 1.00 96.75 101 PRO A C 1
ATOM 803 O O . PRO A 1 101 ? 15.000 -8.028 -5.954 1.00 96.75 101 PRO A O 1
ATOM 806 N N . CYS A 1 102 ? 15.265 -8.717 -8.075 1.00 96.31 102 CYS A N 1
ATOM 807 C CA . CYS A 1 102 ? 13.852 -8.919 -8.360 1.00 96.31 102 CYS A CA 1
ATOM 808 C C . CYS A 1 102 ? 13.593 -10.198 -9.156 1.00 96.31 102 CYS A C 1
ATOM 810 O O . CYS A 1 102 ? 14.469 -10.695 -9.857 1.00 96.31 102 CYS A O 1
ATOM 812 N N . LYS A 1 103 ? 12.366 -10.708 -9.073 1.00 95.75 103 LYS A N 1
ATOM 813 C CA . LYS A 1 103 ? 11.875 -11.803 -9.917 1.00 95.75 103 LYS A CA 1
ATOM 814 C C . LYS A 1 103 ? 10.383 -11.643 -10.190 1.00 95.75 103 LYS A C 1
ATOM 816 O O . LYS A 1 103 ? 9.666 -11.062 -9.374 1.00 95.75 103 LYS A O 1
ATOM 821 N N . PHE A 1 104 ? 9.919 -12.207 -11.301 1.00 95.25 104 PHE A N 1
ATOM 822 C CA . PHE A 1 104 ? 8.498 -12.291 -11.632 1.00 95.25 104 PHE A CA 1
ATOM 823 C C . PHE A 1 104 ? 7.997 -13.727 -11.477 1.00 95.25 104 PHE A C 1
ATOM 825 O O . PHE A 1 104 ? 8.570 -14.653 -12.047 1.00 95.25 104 PHE A O 1
ATOM 832 N N . GLU A 1 105 ? 6.909 -13.915 -10.731 1.00 95.44 105 GLU A N 1
ATOM 833 C CA . GLU A 1 105 ? 6.266 -15.218 -10.532 1.00 95.44 105 GLU A CA 1
ATOM 834 C C . GLU A 1 105 ? 4.746 -15.052 -10.627 1.00 95.44 105 GLU A C 1
ATOM 836 O O . GLU A 1 105 ? 4.148 -14.271 -9.889 1.00 95.44 105 GLU A O 1
ATOM 841 N N . GLY A 1 106 ? 4.102 -15.763 -11.560 1.00 93.25 106 GLY A N 1
ATOM 842 C CA . GLY A 1 106 ? 2.639 -15.749 -11.700 1.00 93.25 106 GLY A CA 1
ATOM 843 C C . GLY A 1 106 ? 2.030 -14.365 -11.973 1.00 93.25 106 GLY A C 1
ATOM 844 O O . GLY A 1 106 ? 0.940 -14.082 -11.481 1.00 93.25 106 GLY A O 1
ATOM 845 N N . GLY A 1 107 ? 2.738 -13.501 -12.711 1.00 94.31 107 GLY A N 1
ATOM 846 C CA . GLY A 1 107 ? 2.307 -12.125 -13.001 1.00 94.31 107 GLY A CA 1
ATOM 847 C C . GLY A 1 107 ? 2.514 -11.136 -11.850 1.00 94.31 107 GLY A C 1
ATOM 848 O O . GLY A 1 107 ? 2.011 -10.019 -11.916 1.00 94.31 107 GLY A O 1
ATOM 849 N N . SER A 1 108 ? 3.236 -11.530 -10.799 1.00 97.12 108 SER A N 1
ATOM 850 C CA . SER A 1 108 ? 3.581 -10.668 -9.671 1.00 97.12 108 SER A CA 1
ATOM 851 C C . SER A 1 108 ? 5.085 -10.411 -9.623 1.00 97.12 108 SER A C 1
ATOM 853 O O . SER A 1 108 ? 5.888 -11.319 -9.844 1.00 97.12 108 SER A O 1
ATOM 855 N N . LEU A 1 109 ? 5.459 -9.177 -9.296 1.00 96.50 109 LEU A N 1
ATOM 856 C CA . LEU A 1 109 ? 6.828 -8.754 -9.036 1.00 96.50 109 LEU A CA 1
ATOM 857 C C . LEU A 1 109 ? 7.165 -8.960 -7.556 1.00 96.50 109 LEU A C 1
ATOM 859 O O . LEU A 1 109 ? 6.452 -8.485 -6.665 1.00 96.50 109 LEU A O 1
ATOM 863 N N . TYR A 1 110 ? 8.304 -9.600 -7.312 1.00 96.62 110 TYR A N 1
ATOM 864 C CA . TYR A 1 110 ? 8.912 -9.749 -5.997 1.00 96.62 110 TYR A CA 1
ATOM 865 C C . TYR A 1 110 ? 10.281 -9.076 -5.975 1.00 96.62 110 TYR A C 1
ATOM 867 O O . TYR A 1 110 ? 11.051 -9.212 -6.926 1.00 96.62 110 TYR A O 1
ATOM 875 N N . ILE A 1 111 ? 10.609 -8.405 -4.873 1.00 95.62 111 ILE A N 1
ATOM 876 C CA . ILE A 1 111 ? 11.924 -7.799 -4.633 1.00 95.62 111 ILE A CA 1
ATOM 877 C C . ILE A 1 111 ? 12.577 -8.418 -3.397 1.00 95.62 111 ILE A C 1
ATOM 879 O O . ILE A 1 111 ? 11.893 -8.786 -2.441 1.00 95.62 111 ILE A O 1
ATOM 883 N N . SER A 1 112 ? 13.899 -8.557 -3.406 1.00 94.62 112 SER A N 1
ATOM 884 C CA . SER A 1 112 ? 14.646 -9.072 -2.260 1.00 94.62 112 SER A CA 1
ATOM 885 C C . SER A 1 112 ? 15.011 -7.932 -1.315 1.00 94.62 112 SER A C 1
ATOM 887 O O . SER A 1 112 ? 15.817 -7.066 -1.659 1.00 94.62 112 SER A O 1
ATOM 889 N N . LYS A 1 113 ? 14.447 -7.945 -0.104 1.00 88.81 113 LYS A N 1
ATOM 890 C CA . LYS A 1 113 ? 14.828 -7.044 0.994 1.00 88.81 113 LYS A CA 1
ATOM 891 C C . LYS A 1 113 ? 15.292 -7.869 2.183 1.00 88.81 113 LYS A C 1
ATOM 893 O O . LYS A 1 113 ? 14.613 -8.802 2.595 1.00 88.81 113 LYS A O 1
ATOM 898 N N . ALA A 1 114 ? 16.472 -7.546 2.718 1.00 87.75 114 ALA A N 1
ATOM 899 C CA . ALA A 1 114 ? 17.098 -8.290 3.817 1.00 87.75 114 ALA A CA 1
ATOM 900 C C . ALA A 1 114 ? 17.148 -9.820 3.578 1.00 87.75 114 ALA A C 1
ATOM 902 O O . ALA A 1 114 ? 16.925 -10.612 4.489 1.00 87.75 114 ALA A O 1
ATOM 903 N N . SER A 1 115 ? 17.455 -10.233 2.341 1.00 88.44 115 SER A N 1
ATOM 904 C CA . SER A 1 115 ? 17.496 -11.641 1.897 1.00 88.44 115 SER A CA 1
ATOM 905 C C . SER A 1 115 ? 16.149 -12.378 1.913 1.00 88.44 115 SER A C 1
ATOM 907 O O . SER A 1 115 ? 16.121 -13.608 1.876 1.00 88.44 115 SER A O 1
ATOM 909 N N . GLN A 1 116 ? 15.030 -11.653 1.949 1.00 92.69 116 GLN A N 1
ATOM 910 C CA . GLN A 1 116 ? 13.688 -12.215 1.830 1.00 92.69 116 GLN A CA 1
ATOM 911 C C . GLN A 1 116 ? 12.996 -11.678 0.581 1.00 92.69 116 GLN A C 1
ATOM 913 O O . GLN A 1 116 ? 12.985 -10.472 0.335 1.00 92.69 116 GLN A O 1
ATOM 918 N N . TRP A 1 117 ? 12.385 -12.580 -0.187 1.00 94.56 117 TRP A N 1
ATOM 919 C CA . TRP A 1 117 ? 11.528 -12.210 -1.306 1.00 94.56 117 TRP A CA 1
ATOM 920 C C . TRP A 1 117 ? 10.215 -11.651 -0.776 1.00 94.56 117 TRP A C 1
ATOM 922 O O . TRP A 1 117 ? 9.443 -12.358 -0.130 1.00 94.56 117 TRP A O 1
ATOM 932 N N . GLN A 1 118 ? 9.972 -10.379 -1.056 1.00 94.56 118 GLN A N 1
ATOM 933 C CA . GLN A 1 118 ? 8.757 -9.675 -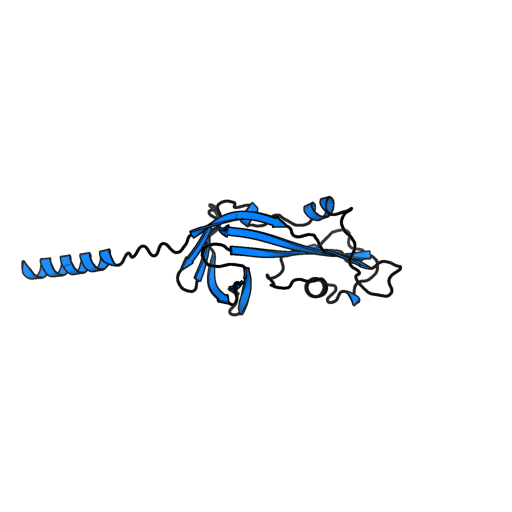0.682 1.00 94.56 118 GLN A CA 1
ATOM 934 C C . GLN A 1 118 ? 7.979 -9.349 -1.942 1.00 94.56 118 GLN A C 1
ATOM 936 O O . GLN A 1 118 ? 8.554 -8.918 -2.941 1.00 94.56 118 GLN A O 1
ATOM 941 N N . TYR A 1 119 ? 6.669 -9.565 -1.890 1.00 95.69 119 TYR A N 1
ATOM 942 C CA . TYR A 1 119 ? 5.772 -9.068 -2.920 1.00 95.69 119 TYR A CA 1
ATOM 943 C C . TYR A 1 119 ? 5.953 -7.548 -3.061 1.00 95.69 119 TYR A C 1
ATOM 945 O O . TYR A 1 119 ? 6.264 -6.870 -2.080 1.00 95.69 119 TYR A O 1
ATOM 953 N N . PHE A 1 120 ? 5.795 -7.020 -4.272 1.00 94.69 120 PHE A N 1
ATOM 954 C CA . PHE A 1 120 ? 5.949 -5.590 -4.541 1.00 94.69 120 PHE A CA 1
ATOM 955 C C . PHE A 1 120 ? 4.826 -5.022 -5.414 1.00 94.69 120 PHE A C 1
ATOM 957 O O . PHE A 1 120 ? 4.381 -3.892 -5.206 1.00 94.69 120 PHE A O 1
ATOM 964 N N . GLY A 1 121 ? 4.335 -5.808 -6.368 1.00 95.69 121 GLY A N 1
ATOM 965 C CA . GLY A 1 121 ? 3.279 -5.387 -7.278 1.00 95.69 121 GLY A CA 1
ATOM 966 C C . GLY A 1 121 ? 2.904 -6.472 -8.275 1.00 95.69 121 GLY A C 1
ATOM 967 O O . GLY A 1 121 ? 3.432 -7.583 -8.225 1.00 95.69 121 GLY A O 1
ATOM 968 N N . ASP A 1 122 ? 2.015 -6.132 -9.199 1.00 96.75 122 ASP A N 1
ATOM 969 C CA . ASP A 1 122 ? 1.585 -7.012 -10.289 1.00 96.75 122 ASP A CA 1
ATOM 970 C C . ASP A 1 122 ? 1.939 -6.413 -11.652 1.00 96.75 122 ASP A C 1
ATOM 972 O O . ASP A 1 122 ? 1.963 -5.190 -11.809 1.00 96.75 122 ASP A O 1
ATOM 976 N N . GLY A 1 123 ? 2.197 -7.277 -12.633 1.00 95.19 123 GLY A N 1
ATOM 977 C CA . GLY A 1 123 ? 2.545 -6.904 -14.001 1.00 95.19 123 GLY A CA 1
ATOM 978 C C . GLY A 1 123 ? 3.793 -7.612 -14.530 1.00 95.19 123 GLY A C 1
ATOM 979 O O . GLY A 1 123 ? 4.119 -8.730 -14.122 1.00 95.19 123 GLY A O 1
ATOM 980 N N . ASP A 1 124 ? 4.478 -6.942 -15.453 1.00 93.88 124 ASP A N 1
ATOM 981 C CA . ASP A 1 124 ? 5.698 -7.396 -16.122 1.00 93.88 124 ASP A CA 1
ATOM 982 C C . ASP A 1 124 ? 6.684 -6.229 -16.331 1.00 93.88 124 ASP A C 1
ATOM 984 O O . ASP A 1 124 ? 6.465 -5.121 -15.851 1.00 93.88 124 ASP A O 1
ATOM 988 N N . GLN A 1 125 ? 7.787 -6.457 -17.044 1.00 92.62 125 GLN A N 1
ATOM 989 C CA . GLN A 1 125 ? 8.826 -5.438 -17.256 1.00 92.62 125 GLN A CA 1
ATOM 990 C C . GLN A 1 125 ? 8.349 -4.198 -18.038 1.00 92.62 125 GLN A C 1
ATOM 992 O O . GLN A 1 125 ? 9.001 -3.160 -17.970 1.00 92.62 125 GLN A O 1
ATOM 997 N N . ARG A 1 126 ? 7.217 -4.275 -18.749 1.00 92.56 126 ARG A N 1
ATOM 998 C CA . ARG A 1 126 ? 6.660 -3.176 -19.556 1.00 92.56 126 ARG A CA 1
ATOM 999 C C . ARG A 1 126 ? 5.581 -2.394 -18.828 1.00 92.56 126 ARG A C 1
ATOM 1001 O O . ARG A 1 126 ? 5.322 -1.245 -19.174 1.00 92.56 126 ARG A O 1
ATOM 1008 N N . MET A 1 127 ? 4.914 -3.012 -17.859 1.00 94.31 127 MET A N 1
ATOM 1009 C CA . MET A 1 127 ? 3.895 -2.349 -17.059 1.00 94.31 127 MET A CA 1
ATOM 1010 C C . MET A 1 127 ? 3.802 -2.982 -15.678 1.00 94.31 127 MET A C 1
ATOM 1012 O O . MET A 1 127 ? 3.524 -4.174 -15.560 1.00 94.31 127 MET A O 1
ATOM 1016 N N . ILE A 1 128 ? 3.937 -2.167 -14.630 1.00 95.69 128 ILE A N 1
ATOM 1017 C CA . ILE A 1 128 ? 3.805 -2.616 -13.238 1.00 95.69 128 ILE A CA 1
ATOM 1018 C C . ILE A 1 128 ? 2.836 -1.740 -12.475 1.00 95.69 128 ILE A C 1
ATOM 1020 O O . ILE A 1 128 ? 2.859 -0.516 -12.573 1.00 95.69 128 ILE A O 1
ATOM 1024 N N . THR A 1 129 ? 2.022 -2.380 -11.647 1.00 95.88 129 THR A N 1
ATOM 1025 C CA . THR A 1 129 ? 1.261 -1.726 -10.587 1.00 95.88 129 THR A CA 1
ATOM 1026 C C . THR A 1 129 ? 1.906 -2.048 -9.246 1.00 95.88 129 THR A C 1
ATOM 1028 O O . THR A 1 129 ? 1.747 -3.152 -8.726 1.00 95.88 129 THR A O 1
ATOM 1031 N N . ILE A 1 130 ? 2.639 -1.088 -8.680 1.00 94.75 130 ILE A N 1
ATOM 1032 C CA . ILE A 1 130 ? 3.195 -1.202 -7.328 1.00 94.75 130 ILE A CA 1
ATOM 1033 C C . ILE A 1 130 ? 2.058 -1.015 -6.327 1.00 94.75 130 ILE A C 1
ATOM 1035 O O . ILE A 1 130 ? 1.343 -0.010 -6.382 1.00 94.75 130 ILE A O 1
ATOM 1039 N N . ARG A 1 131 ? 1.915 -1.962 -5.395 1.00 93.38 131 ARG A N 1
ATOM 1040 C CA . ARG A 1 131 ? 0.903 -1.909 -4.332 1.00 93.38 131 ARG A CA 1
ATOM 1041 C C . ARG A 1 131 ? 1.549 -1.444 -3.030 1.00 93.38 131 ARG A C 1
ATOM 1043 O O . ARG A 1 131 ? 2.477 -2.068 -2.525 1.00 93.38 131 ARG A O 1
ATOM 1050 N N . GLN A 1 132 ? 1.054 -0.354 -2.458 1.00 91.94 132 GLN A N 1
ATOM 1051 C CA . GLN A 1 132 ? 1.506 0.175 -1.171 1.00 91.94 132 GLN A CA 1
ATOM 1052 C C . GLN A 1 132 ? 0.341 0.161 -0.187 1.00 91.94 132 GLN A C 1
ATOM 1054 O O . GLN A 1 132 ? -0.670 0.824 -0.413 1.00 91.94 132 GLN A O 1
ATOM 1059 N N . HIS A 1 133 ? 0.469 -0.577 0.915 1.00 93.12 133 HIS A N 1
ATOM 1060 C CA . HIS A 1 133 ? -0.580 -0.625 1.931 1.00 93.12 133 HIS A CA 1
ATOM 1061 C C . HIS A 1 133 ? -0.270 0.326 3.073 1.00 93.12 133 HIS A C 1
ATOM 1063 O O . HIS A 1 133 ? 0.845 0.363 3.602 1.00 93.12 133 HIS A O 1
ATOM 1069 N N . TYR A 1 134 ? -1.299 1.050 3.485 1.00 92.56 134 TYR A N 1
ATOM 1070 C CA . TYR A 1 134 ? -1.239 1.955 4.615 1.00 92.56 134 TYR A CA 1
ATOM 1071 C C . TYR A 1 134 ? -2.260 1.527 5.648 1.00 92.56 134 TYR A C 1
ATOM 1073 O O . TYR A 1 134 ? -3.384 1.159 5.310 1.00 92.56 134 TYR A O 1
ATOM 1081 N N . ILE A 1 135 ? -1.852 1.607 6.908 1.00 94.00 135 ILE A N 1
ATOM 1082 C CA . ILE A 1 135 ? -2.708 1.363 8.057 1.00 94.00 135 ILE A CA 1
ATOM 1083 C C . ILE A 1 135 ? -2.705 2.619 8.907 1.00 94.00 135 ILE A C 1
ATOM 1085 O O . ILE A 1 135 ? -1.643 3.116 9.287 1.00 94.00 135 ILE A O 1
ATOM 1089 N N . ALA A 1 136 ? -3.895 3.103 9.235 1.00 93.44 136 ALA A N 1
ATOM 1090 C CA . ALA A 1 136 ? -4.112 4.102 10.261 1.00 93.44 136 ALA A CA 1
ATOM 1091 C C . ALA A 1 136 ? -4.925 3.470 11.389 1.00 93.44 136 ALA A C 1
ATOM 1093 O O . ALA A 1 136 ? -5.985 2.901 11.150 1.00 93.44 136 ALA A O 1
ATOM 1094 N N . HIS A 1 137 ? -4.448 3.565 12.624 1.00 93.75 137 HIS A N 1
ATOM 1095 C CA . HIS A 1 137 ? -5.174 3.037 13.773 1.00 93.75 137 HIS A CA 1
ATOM 1096 C C . HIS A 1 137 ? -5.210 4.033 14.924 1.00 93.75 137 HIS A C 1
ATOM 1098 O O . HIS A 1 137 ? -4.352 4.911 15.055 1.00 93.75 137 HIS A O 1
ATOM 1104 N N . LYS A 1 138 ? -6.230 3.886 15.759 1.00 93.56 138 LYS A N 1
ATOM 1105 C CA . LYS A 1 138 ? -6.448 4.669 16.966 1.00 93.56 138 LYS A CA 1
ATOM 1106 C C . LYS A 1 138 ? -6.962 3.717 18.038 1.00 93.56 138 LYS A C 1
ATOM 1108 O O . LYS A 1 138 ? -7.988 3.082 17.828 1.00 93.56 138 LYS A O 1
ATOM 1113 N N . GLN A 1 139 ? -6.236 3.603 19.144 1.00 92.25 139 GLN A N 1
ATOM 1114 C CA . GLN A 1 139 ? -6.684 2.832 20.304 1.00 92.25 139 GLN A CA 1
ATOM 1115 C C . GLN A 1 139 ? -7.615 3.683 21.178 1.00 92.25 139 GLN A C 1
ATOM 1117 O O . GLN A 1 139 ? -7.515 4.917 21.158 1.00 92.25 139 GLN A O 1
ATOM 1122 N N . ASN A 1 140 ? -8.480 3.039 21.958 1.00 88.00 140 ASN A N 1
ATOM 1123 C CA . ASN A 1 140 ? -9.328 3.695 22.948 1.00 88.00 140 ASN A CA 1
ATOM 1124 C C . ASN A 1 140 ? -8.499 4.646 23.838 1.00 88.00 140 ASN A C 1
ATOM 1126 O O . ASN A 1 140 ? -7.398 4.319 24.282 1.00 88.00 140 ASN A O 1
ATOM 1130 N N . GLY A 1 141 ? -9.010 5.860 24.044 1.00 84.88 141 GLY A N 1
ATOM 1131 C CA . GLY A 1 141 ? -8.343 6.917 24.806 1.00 84.88 141 GLY A CA 1
ATOM 1132 C C . GLY A 1 141 ? -7.226 7.655 24.060 1.00 84.88 141 GLY A C 1
ATOM 1133 O O . GLY A 1 141 ? -6.759 8.680 24.551 1.00 84.88 141 GLY A O 1
ATOM 1134 N N . SER A 1 142 ? -6.814 7.209 22.867 1.00 89.25 142 SER A N 1
ATOM 1135 C CA . SER A 1 142 ? -5.899 7.987 22.023 1.00 89.25 142 SER A CA 1
ATOM 1136 C C . SER A 1 142 ? -6.620 9.192 21.416 1.00 89.25 142 SER A C 1
ATOM 1138 O O . SER A 1 142 ? -7.805 9.131 21.097 1.00 89.25 142 SER A O 1
ATOM 1140 N N . GLU A 1 143 ? -5.906 10.291 21.184 1.00 84.56 143 GLU A N 1
ATOM 1141 C CA . GLU A 1 143 ? -6.449 11.468 20.493 1.00 84.56 143 GLU A CA 1
ATOM 1142 C C . GLU A 1 143 ? -6.135 11.474 18.992 1.00 84.56 143 GLU A C 1
ATOM 1144 O O . GLU A 1 143 ? -6.860 12.090 18.208 1.00 84.56 143 GLU A O 1
ATOM 1149 N N . LYS A 1 144 ? -5.078 10.771 18.567 1.00 87.88 144 LYS A N 1
ATOM 1150 C CA . LYS A 1 144 ? -4.544 10.841 17.199 1.00 87.88 144 LYS A CA 1
ATOM 1151 C C . LYS A 1 144 ? -4.434 9.463 16.560 1.00 87.88 144 LYS A C 1
ATOM 1153 O O . LYS A 1 144 ? -4.159 8.471 17.234 1.00 87.88 144 LYS A O 1
ATOM 1158 N N . PHE A 1 145 ? -4.618 9.430 15.241 1.00 90.81 145 PHE A N 1
ATOM 1159 C CA . PHE A 1 145 ? -4.299 8.260 14.434 1.00 90.81 145 PHE A CA 1
ATOM 1160 C C . PHE A 1 145 ? -2.786 8.088 14.334 1.00 90.81 145 PHE A C 1
ATOM 1162 O O . PHE A 1 145 ? -2.062 9.039 14.037 1.00 90.81 145 PHE A O 1
ATOM 1169 N N . GLN A 1 146 ? -2.331 6.859 14.538 1.00 92.75 146 GLN A N 1
ATOM 1170 C CA . GLN A 1 146 ? -0.996 6.431 14.158 1.00 92.75 146 GLN A CA 1
ATOM 1171 C C . GLN A 1 146 ? -1.068 5.822 12.765 1.00 92.75 146 GLN A C 1
ATOM 1173 O O . GLN A 1 146 ? -1.852 4.903 12.527 1.00 92.75 146 GLN A O 1
ATOM 1178 N N . ILE A 1 147 ? -0.256 6.344 11.851 1.00 91.44 147 ILE A N 1
ATOM 1179 C CA . ILE A 1 147 ? -0.234 5.925 10.452 1.00 91.44 147 ILE A CA 1
ATOM 1180 C C . ILE A 1 147 ? 1.095 5.248 10.176 1.00 91.44 147 ILE A C 1
ATOM 1182 O O . ILE A 1 147 ? 2.148 5.756 10.566 1.00 91.44 147 ILE A O 1
ATOM 1186 N N . LYS A 1 148 ? 1.054 4.127 9.466 1.00 91.12 148 LYS A N 1
ATOM 1187 C CA . LYS A 1 148 ? 2.258 3.494 8.941 1.00 91.12 148 LYS A CA 1
ATOM 1188 C C . LYS A 1 148 ? 2.002 2.835 7.599 1.00 91.12 148 LYS A C 1
ATOM 1190 O O . LYS A 1 148 ? 0.908 2.342 7.328 1.00 91.12 148 LYS A O 1
ATOM 1195 N N . GLN A 1 149 ? 3.046 2.801 6.787 1.00 91.12 149 GLN A N 1
ATOM 1196 C CA . GLN A 1 149 ? 3.115 1.921 5.634 1.00 91.12 149 GLN A CA 1
ATOM 1197 C C . GLN A 1 149 ? 3.546 0.534 6.117 1.00 91.12 149 GLN A C 1
ATOM 1199 O O . GLN A 1 149 ? 4.447 0.422 6.951 1.00 91.12 149 GLN A O 1
ATOM 1204 N N . VAL A 1 150 ? 2.892 -0.511 5.621 1.00 91.50 150 VAL A N 1
ATOM 1205 C CA . VAL A 1 150 ? 3.260 -1.901 5.927 1.00 91.50 150 VAL A CA 1
ATOM 1206 C C . VAL A 1 150 ? 3.929 -2.547 4.716 1.00 91.50 150 VAL A C 1
ATOM 1208 O O . VAL A 1 150 ? 3.778 -2.033 3.602 1.00 91.50 150 VAL A O 1
ATOM 1211 N N . PRO A 1 151 ? 4.694 -3.641 4.906 1.00 88.75 151 PRO A N 1
ATOM 1212 C CA . PRO A 1 151 ? 5.282 -4.365 3.786 1.00 88.75 151 PRO A CA 1
ATOM 1213 C C . PRO A 1 151 ? 4.216 -4.711 2.737 1.00 88.75 151 PRO A C 1
ATOM 1215 O O . PRO A 1 151 ? 3.101 -5.071 3.128 1.00 88.75 151 PRO A O 1
ATOM 1218 N N . PRO A 1 152 ? 4.516 -4.601 1.431 1.00 86.31 152 PRO A N 1
ATOM 1219 C CA . PRO A 1 152 ? 3.542 -4.926 0.402 1.00 86.31 152 PRO A CA 1
ATOM 1220 C C . PRO A 1 152 ? 3.110 -6.390 0.503 1.00 86.31 152 PRO A C 1
ATOM 1222 O O . PRO A 1 152 ? 3.939 -7.283 0.700 1.00 86.31 152 PRO A O 1
ATOM 1225 N N . GLN A 1 153 ? 1.812 -6.643 0.360 1.00 89.12 153 GLN A N 1
ATOM 1226 C CA . GLN A 1 153 ? 1.236 -7.983 0.388 1.00 89.12 153 GLN A CA 1
ATOM 1227 C C . GLN A 1 153 ? 0.247 -8.144 -0.759 1.00 89.12 153 GLN A C 1
ATOM 1229 O O . GLN A 1 153 ? -0.481 -7.220 -1.108 1.00 89.12 153 GLN A O 1
ATOM 1234 N N . LYS A 1 154 ? 0.208 -9.336 -1.352 1.00 89.62 154 LYS A N 1
ATOM 1235 C CA . LYS A 1 154 ? -0.708 -9.597 -2.463 1.00 89.62 154 LYS A CA 1
ATOM 1236 C C . LYS A 1 154 ? -2.168 -9.516 -2.003 1.00 89.62 154 LYS A C 1
ATOM 1238 O O . LYS A 1 154 ? -2.956 -8.774 -2.579 1.00 89.62 154 LYS A O 1
ATOM 1243 N N . ASP A 1 155 ? -2.472 -10.193 -0.898 1.00 88.56 155 ASP A N 1
ATOM 1244 C CA . ASP A 1 155 ? -3.825 -10.333 -0.359 1.00 88.56 155 ASP A CA 1
ATOM 1245 C C . ASP A 1 155 ? -3.958 -9.622 0.997 1.00 88.56 155 ASP A C 1
ATOM 1247 O O . ASP A 1 155 ? -3.986 -10.242 2.061 1.00 88.56 155 ASP A O 1
ATOM 1251 N N . MET A 1 156 ? -4.018 -8.289 0.968 1.00 92.06 156 MET A N 1
ATOM 1252 C CA . MET A 1 156 ? -4.275 -7.484 2.167 1.00 92.06 156 MET A CA 1
ATOM 1253 C C . MET A 1 156 ? -5.754 -7.584 2.575 1.00 92.06 156 MET A C 1
ATOM 1255 O O . MET A 1 156 ? -6.648 -7.421 1.745 1.00 92.06 156 MET A O 1
ATOM 1259 N N . ASN A 1 157 ? -6.024 -7.832 3.858 1.00 93.38 157 ASN A N 1
ATOM 1260 C CA . ASN A 1 157 ? -7.376 -7.884 4.419 1.00 93.38 157 ASN A CA 1
ATOM 1261 C C . ASN A 1 157 ? -7.409 -7.346 5.863 1.00 93.38 157 ASN A C 1
ATOM 1263 O O . ASN A 1 157 ? -6.376 -6.960 6.412 1.00 93.38 157 ASN A O 1
ATOM 1267 N N . GLY A 1 158 ? -8.597 -7.318 6.479 1.00 92.94 158 GLY A N 1
ATOM 1268 C CA . GLY A 1 158 ? -8.796 -6.795 7.834 1.00 92.94 158 GLY A CA 1
ATOM 1269 C C . GLY A 1 158 ? -7.956 -7.482 8.917 1.00 92.94 158 GLY A C 1
ATOM 1270 O O . GLY A 1 158 ? -7.379 -6.789 9.750 1.00 92.94 158 GLY A O 1
ATOM 1271 N N . GLU A 1 159 ? -7.811 -8.809 8.884 1.00 94.81 159 GLU A N 1
ATOM 1272 C CA . GLU A 1 159 ? -7.010 -9.537 9.882 1.00 94.81 159 GLU A CA 1
ATOM 1273 C C . GLU A 1 159 ? -5.511 -9.307 9.693 1.00 94.81 159 GLU A C 1
ATOM 1275 O O . GLU A 1 159 ? -4.783 -9.097 10.662 1.00 94.81 159 GLU A O 1
ATOM 1280 N N . VAL A 1 160 ? -5.039 -9.251 8.444 1.00 95.06 160 VAL A N 1
ATOM 1281 C CA . VAL A 1 160 ? -3.651 -8.862 8.155 1.00 95.06 160 VAL A CA 1
ATOM 1282 C C . VAL A 1 160 ? -3.391 -7.437 8.647 1.00 95.06 160 VAL A C 1
ATOM 1284 O O . VAL A 1 160 ? -2.369 -7.181 9.287 1.00 95.06 160 VAL A O 1
ATOM 1287 N N . ALA A 1 161 ? -4.321 -6.509 8.402 1.00 95.06 161 ALA A N 1
ATOM 1288 C CA . ALA A 1 161 ? -4.221 -5.140 8.892 1.00 95.06 161 ALA A CA 1
ATOM 1289 C C . ALA A 1 161 ? -4.171 -5.083 10.429 1.00 95.06 161 ALA A C 1
ATOM 1291 O O . ALA A 1 161 ? -3.333 -4.378 10.998 1.00 95.06 161 ALA A O 1
ATOM 1292 N N . ALA A 1 162 ? -5.022 -5.859 11.102 1.00 95.69 162 ALA A N 1
ATOM 1293 C CA . ALA A 1 162 ? -5.048 -5.955 12.555 1.00 95.69 162 ALA A CA 1
ATOM 1294 C C . ALA A 1 162 ? -3.738 -6.534 13.114 1.00 95.69 162 ALA A C 1
ATOM 1296 O O . ALA A 1 162 ? -3.178 -5.953 14.046 1.00 95.69 162 ALA A O 1
ATOM 1297 N N . GLY A 1 163 ? -3.193 -7.587 12.496 1.00 96.12 163 GLY A N 1
ATOM 1298 C CA . GLY A 1 163 ? -1.894 -8.182 12.847 1.00 96.12 163 GLY A CA 1
ATOM 1299 C C . GLY A 1 163 ? -0.711 -7.250 12.627 1.00 96.12 163 GLY A C 1
ATOM 1300 O O . GLY A 1 163 ? 0.295 -7.319 13.330 1.00 96.12 163 GLY A O 1
ATOM 1301 N N . GLN A 1 164 ? -0.855 -6.307 11.701 1.00 95.19 164 GLN A N 1
ATOM 1302 C CA . GLN A 1 164 ? 0.073 -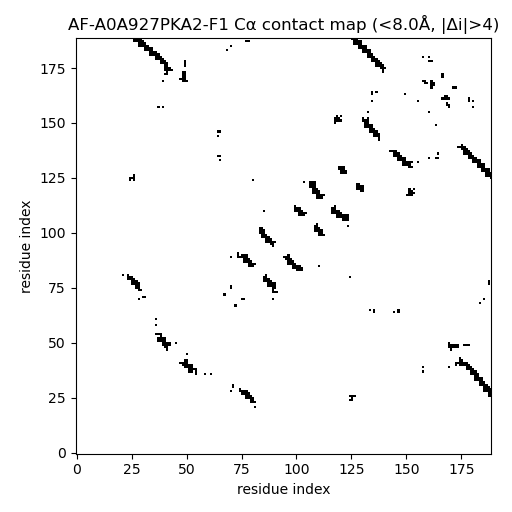5.204 11.517 1.00 95.19 164 GLN A CA 1
ATOM 1303 C C . GLN A 1 164 ? -0.269 -3.998 12.404 1.00 95.19 164 GLN A C 1
ATOM 1305 O O . GLN A 1 164 ? 0.224 -2.910 12.149 1.00 95.19 164 GLN A O 1
ATOM 1310 N N . SER A 1 165 ? -1.065 -4.115 13.457 1.00 94.81 165 SER A N 1
ATOM 1311 C CA . SER A 1 165 ? -1.388 -3.012 14.374 1.00 94.81 165 SER A CA 1
ATOM 1312 C C . SER A 1 165 ? -1.228 -3.469 15.830 1.00 94.81 165 SER A C 1
ATOM 1314 O O . SER A 1 165 ? -1.015 -4.657 16.070 1.00 94.81 165 SER A O 1
ATOM 1316 N N . PRO A 1 166 ? -1.351 -2.573 16.826 1.00 94.31 166 PRO A N 1
ATOM 1317 C CA . PRO A 1 166 ? -1.371 -2.973 18.233 1.00 94.31 166 PRO A CA 1
ATOM 1318 C C . PRO A 1 166 ? -2.521 -3.921 18.606 1.00 94.31 166 PRO A C 1
ATOM 1320 O O . PRO A 1 166 ? -2.478 -4.514 19.678 1.00 94.31 166 PRO A O 1
ATOM 1323 N N . PHE A 1 167 ? -3.540 -4.067 17.751 1.00 94.88 167 PHE A N 1
ATOM 1324 C CA . PHE A 1 167 ? -4.675 -4.958 18.000 1.00 94.88 167 PHE A CA 1
ATOM 1325 C C . PHE A 1 167 ? -4.296 -6.443 17.860 1.00 94.88 167 PHE A C 1
ATOM 1327 O O . PHE A 1 167 ? -4.829 -7.292 18.576 1.00 94.88 167 PHE A O 1
ATOM 1334 N N . GLY A 1 168 ? -3.371 -6.778 16.954 1.00 95.31 168 GLY A N 1
ATOM 1335 C CA . GLY A 1 168 ? -2.960 -8.153 16.644 1.00 95.31 168 GLY A CA 1
ATOM 1336 C C . GLY A 1 168 ? -4.002 -8.963 15.858 1.00 95.31 168 GLY A C 1
ATOM 1337 O O . GLY A 1 168 ? -3.666 -9.594 14.866 1.00 95.31 168 GLY A O 1
ATOM 1338 N N . GLU A 1 169 ? -5.268 -8.918 16.259 1.00 95.44 169 GLU A N 1
ATOM 1339 C CA . GLU A 1 169 ? -6.402 -9.560 15.582 1.00 95.44 169 GLU A CA 1
ATOM 1340 C C . GLU A 1 169 ? -7.630 -8.653 15.713 1.00 95.44 169 GLU A C 1
ATOM 1342 O O . GLU A 1 169 ? -7.757 -7.936 16.715 1.00 95.44 169 GLU A O 1
ATOM 1347 N N . LEU A 1 170 ? -8.566 -8.699 14.756 1.00 94.62 170 LEU A N 1
ATOM 1348 C CA . LEU A 1 170 ? -9.778 -7.868 14.841 1.00 94.62 170 LEU A CA 1
ATOM 1349 C C . LEU A 1 170 ? -10.580 -8.181 16.108 1.00 94.62 170 LEU A C 1
ATOM 1351 O O . LEU A 1 170 ? -11.099 -7.271 16.753 1.00 94.62 170 LEU A O 1
ATOM 1355 N N . LYS A 1 171 ? -10.627 -9.454 16.522 1.00 93.62 171 LYS A N 1
ATOM 1356 C CA . LYS A 1 171 ? -11.341 -9.897 17.733 1.00 93.62 171 LYS A CA 1
ATOM 1357 C C . LYS A 1 171 ? -10.874 -9.206 19.026 1.00 93.62 171 LYS A C 1
ATOM 1359 O O . LYS A 1 171 ? -11.634 -9.165 19.986 1.00 93.62 171 LYS A O 1
ATOM 1364 N N . ASN A 1 172 ? -9.645 -8.681 19.050 1.00 94.31 172 ASN A N 1
ATOM 1365 C CA . ASN A 1 172 ? -9.050 -8.044 20.226 1.00 94.31 172 ASN A CA 1
ATOM 1366 C C . ASN A 1 172 ? -9.381 -6.546 20.331 1.00 94.31 172 ASN A C 1
ATOM 1368 O O . ASN A 1 172 ? -9.033 -5.923 21.332 1.00 94.31 172 ASN A O 1
ATOM 1372 N N . MET A 1 173 ? -10.010 -5.958 19.308 1.00 94.44 173 MET A N 1
ATOM 1373 C CA . MET A 1 173 ? -10.404 -4.550 19.333 1.00 94.44 173 MET A CA 1
ATOM 1374 C C . MET A 1 173 ? -11.487 -4.307 20.389 1.00 94.44 173 MET A C 1
ATOM 1376 O O . MET A 1 173 ? -12.483 -5.034 20.465 1.00 94.44 173 MET A O 1
ATOM 1380 N N . VAL A 1 174 ? -11.308 -3.248 21.173 1.00 92.12 174 VAL A N 1
ATOM 1381 C CA . VAL A 1 174 ? -12.229 -2.816 22.231 1.00 92.12 174 VAL A CA 1
ATOM 1382 C C . VAL A 1 174 ? -12.974 -1.549 21.829 1.00 92.12 174 VAL A C 1
ATOM 1384 O O . VAL A 1 174 ? -12.607 -0.872 20.872 1.00 92.12 174 VAL A O 1
ATOM 1387 N N . GLU A 1 175 ? -14.054 -1.226 22.543 1.00 90.31 175 GLU A N 1
ATOM 1388 C CA . GLU A 1 175 ? -14.866 -0.037 22.265 1.00 90.31 175 GLU A CA 1
ATOM 1389 C C . GLU A 1 175 ? -13.993 1.222 22.151 1.00 90.31 175 GLU A C 1
ATOM 1391 O O . GLU A 1 175 ? -13.118 1.458 22.983 1.00 90.31 175 GLU A O 1
ATOM 1396 N N . GLY A 1 176 ? -14.224 2.017 21.104 1.00 87.50 176 GLY A N 1
ATOM 1397 C CA . GLY A 1 176 ? -13.428 3.209 20.798 1.00 87.50 176 GLY A CA 1
ATOM 1398 C C . GLY A 1 176 ? -12.187 2.950 19.936 1.00 87.50 176 GLY A C 1
ATOM 1399 O O . GLY A 1 176 ? -11.603 3.915 19.433 1.00 87.50 176 GLY A O 1
ATOM 1400 N N . ASP A 1 177 ? -11.813 1.689 19.701 1.00 93.00 177 ASP A N 1
ATOM 1401 C CA . ASP A 1 177 ? -10.769 1.345 18.739 1.00 93.00 177 ASP A CA 1
ATOM 1402 C C . ASP A 1 177 ? -11.242 1.577 17.301 1.00 93.00 177 ASP A C 1
ATOM 1404 O O . ASP A 1 177 ? -12.390 1.318 16.924 1.00 93.00 177 ASP A O 1
ATOM 1408 N N . THR A 1 178 ? -10.324 2.052 16.466 1.00 92.69 178 THR A N 1
ATOM 1409 C CA . THR A 1 178 ? -10.533 2.213 15.028 1.00 92.69 178 THR A CA 1
ATOM 1410 C C . THR A 1 178 ? -9.310 1.715 14.278 1.00 92.69 178 THR A C 1
ATOM 1412 O O . THR A 1 178 ? -8.181 2.117 14.573 1.00 92.69 178 THR A O 1
ATOM 1415 N N . LEU A 1 179 ? -9.547 0.885 13.269 1.00 94.25 179 LEU A N 1
ATOM 1416 C CA . LEU A 1 179 ? -8.564 0.437 12.296 1.00 94.25 179 LEU A CA 1
ATOM 1417 C C . LEU A 1 179 ? -9.027 0.873 10.910 1.00 94.25 179 LEU A C 1
ATOM 1419 O O . LEU A 1 179 ? -10.167 0.645 10.526 1.00 94.25 179 LEU A O 1
ATOM 1423 N N . ILE A 1 180 ? -8.137 1.484 10.151 1.00 93.00 180 ILE A N 1
ATOM 1424 C CA . ILE A 1 180 ? -8.361 1.858 8.763 1.00 93.00 180 ILE A CA 1
ATOM 1425 C C . ILE A 1 180 ? -7.195 1.295 7.973 1.00 93.00 180 ILE A C 1
ATOM 1427 O O . ILE A 1 180 ? -6.041 1.497 8.357 1.00 93.00 180 ILE A O 1
ATOM 1431 N N . TRP A 1 181 ? -7.469 0.642 6.854 1.00 92.56 181 TRP A N 1
ATOM 1432 C CA . TRP A 1 181 ? -6.426 0.325 5.892 1.00 92.56 181 TRP A CA 1
ATOM 1433 C C . TRP A 1 181 ? -6.873 0.620 4.464 1.00 92.56 181 TRP A C 1
ATOM 1435 O O . TRP A 1 181 ? -8.064 0.704 4.165 1.00 92.56 181 TRP A O 1
ATOM 1445 N N . CYS A 1 182 ? -5.900 0.830 3.587 1.00 91.94 182 CYS A N 1
ATOM 1446 C CA . CYS A 1 182 ? -6.124 0.961 2.153 1.00 91.94 182 CYS A CA 1
ATOM 1447 C C . CYS A 1 182 ? -4.898 0.497 1.373 1.00 91.94 182 CYS A C 1
ATOM 1449 O O . CYS A 1 182 ? -3.773 0.530 1.886 1.00 91.94 182 CYS A O 1
ATOM 1451 N N . THR A 1 183 ? -5.110 0.160 0.104 1.00 92.31 183 THR A N 1
ATOM 1452 C CA . THR A 1 183 ? -4.030 -0.006 -0.870 1.00 92.31 183 THR A CA 1
ATOM 1453 C C . THR A 1 183 ? -3.980 1.198 -1.797 1.00 92.31 183 THR A C 1
ATOM 1455 O O . THR A 1 183 ? -4.998 1.625 -2.345 1.00 92.31 183 THR A O 1
ATOM 1458 N N . ARG A 1 184 ? -2.777 1.721 -2.006 1.00 91.44 184 ARG A N 1
ATOM 1459 C CA . ARG A 1 184 ? -2.463 2.674 -3.062 1.00 91.44 184 ARG A CA 1
ATOM 1460 C C . ARG A 1 184 ? -1.727 1.936 -4.173 1.00 91.44 184 ARG A C 1
ATOM 1462 O O . ARG A 1 184 ? -0.701 1.308 -3.927 1.00 91.44 184 ARG A O 1
ATOM 1469 N N . ASN A 1 185 ? -2.281 2.011 -5.371 1.00 93.31 185 ASN A N 1
ATOM 1470 C CA . ASN A 1 185 ? -1.778 1.366 -6.571 1.00 93.31 185 ASN A CA 1
ATOM 1471 C C . ASN A 1 185 ? -1.115 2.426 -7.446 1.00 93.31 185 ASN A C 1
ATOM 1473 O O . ASN A 1 185 ? -1.814 3.293 -7.977 1.00 93.31 185 ASN A O 1
ATOM 1477 N N . SER A 1 186 ? 0.205 2.359 -7.596 1.00 94.81 186 SER A N 1
ATOM 1478 C CA . SER A 1 186 ? 0.980 3.250 -8.467 1.00 94.81 186 SER A CA 1
ATOM 1479 C C . SER A 1 186 ? 1.376 2.512 -9.743 1.00 94.81 186 SER A C 1
ATOM 1481 O O . SER A 1 186 ? 2.068 1.498 -9.693 1.00 94.81 186 SER A O 1
ATOM 1483 N N . VAL A 1 187 ? 0.918 3.019 -10.884 1.00 95.31 187 VAL A N 1
ATOM 1484 C CA . VAL A 1 187 ? 1.099 2.408 -12.203 1.00 95.31 187 VAL A CA 1
ATOM 1485 C C . VAL A 1 187 ? 2.318 3.003 -12.896 1.00 95.31 187 VAL A C 1
ATOM 1487 O O . VAL A 1 187 ? 2.439 4.227 -13.002 1.00 95.31 187 VAL A O 1
ATOM 1490 N N . PHE A 1 188 ? 3.163 2.124 -13.424 1.00 95.50 188 PHE A N 1
ATOM 1491 C CA . 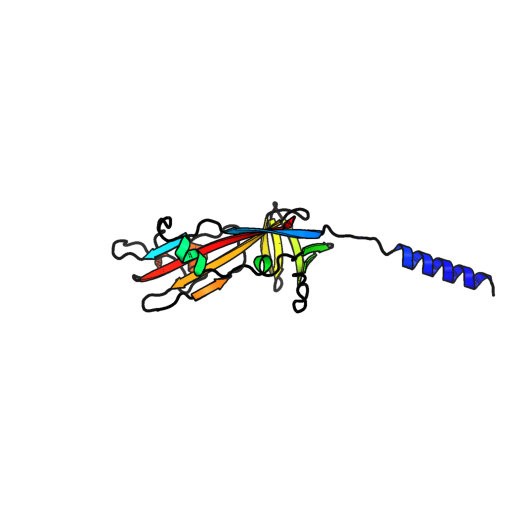PHE A 1 188 ? 4.334 2.422 -14.236 1.00 95.50 188 PHE A CA 1
ATOM 1492 C C . PHE A 1 188 ? 4.186 1.772 -15.612 1.00 95.50 188 PHE A C 1
ATOM 1494 O O . PHE A 1 188 ? 3.761 0.618 -15.683 1.00 95.50 188 PHE A O 1
ATOM 1501 N N . ARG A 1 189 ? 4.496 2.511 -16.681 1.00 93.50 189 ARG A N 1
ATOM 1502 C CA . ARG A 1 189 ? 4.422 2.060 -18.084 1.00 93.50 189 ARG A CA 1
ATOM 1503 C C . ARG A 1 189 ? 5.297 2.901 -19.013 1.00 93.50 189 ARG A C 1
ATOM 1505 O O . ARG A 1 189 ? 5.839 3.922 -18.529 1.00 93.50 189 ARG A O 1
#

Foldseek 3Di:
DVVVVVVVVVVVVVVVVPPDPPVFQKWFWDDKDWDDKWKWADDPPDPFFTDTDDCPPPRVVVVVQADDDLCVVLRGWIWGDDPQWIWIDSVDPPDDIDIFGWDDDPQWIWTADPNDTFTAFGHDSNKTWGKWKKKWKDAPPGPDTDIDIDGDDPDDDDQNQCCVDPQNGRRSHDHPIMMMMIIMITMID

Mean predicted aligned error: 9.73 Å

Nearest PDB structures (foldseek):
  6fai-assembly1_D  TM=3.635E-01  e=5.142E+00  Saccharomyces cerevisiae S288C
  8ipa-assembly1_ia  TM=4.097E-01  e=8.333E+00  Triticum aestivum
  8k0j-assembly1_A  TM=1.532E-01  e=2.561E+00  Vibrio phage ICP1_2011_A
  8k0k-assembly1_H  TM=1.487E-01  e=5.142E+00  Vibrio phage ICP1_2011_A

Sequence (189 aa):
MLKHKIFIFFFVLVLLSSCGDDEGDIIRYSASTIEPFKVYVKSTDSEQGGVELDESSITSRIRKIIPESTYEYYVNTTITFLEDNIIIDPQASLALPEKSPCKFEGGSLYISKASQWQYFGDGDQRMITIRQHYIAHKQNGSEKFQIKQVPPQKDMNGEVAAGQSPFGELKNMVEGDTLIWCTRNSVFR

Radius of gyration: 23.65 Å; Cα contacts (8 Å, |Δi|>4): 373; chains: 1; bounding box: 81×32×62 Å

pLDDT: mean 83.5, std 15.68, range [35.16, 97.12]